Protein AF-0000000070611375 (afdb_homodimer)

Solvent-accessible surface area (backbone atoms only — not comparable to full-atom values): 11257 Å² total; per-residue (Å²): 129,74,52,58,77,72,33,70,66,48,46,47,47,31,49,48,31,40,51,34,40,74,72,59,52,72,56,80,72,26,43,38,48,33,38,46,49,53,64,77,74,51,59,75,30,59,85,71,34,51,91,77,48,53,73,48,66,44,57,61,67,39,59,92,43,34,58,36,30,33,40,33,44,32,87,88,29,55,49,73,47,26,68,79,38,45,64,82,25,32,30,33,35,31,26,34,83,66,10,44,26,30,32,44,36,34,100,128,75,52,58,77,72,33,69,66,48,47,47,49,32,50,47,31,42,51,36,39,75,71,59,52,71,60,83,71,28,42,39,48,35,38,44,48,52,64,75,74,50,59,75,30,60,86,71,35,50,90,79,47,54,74,48,68,44,56,59,66,39,59,93,43,33,57,36,30,32,40,33,43,31,86,89,31,55,49,72,47,28,69,79,38,45,66,83,25,32,32,34,34,32,26,33,83,66,10,42,26,30,32,44,35,34,100

Structure (mmCIF, N/CA/C/O backbone):
data_AF-0000000070611375-model_v1
#
loop_
_entity.id
_entity.type
_entity.pdbx_description
1 polymer 'Rhamnulose-1-phosphate aldolase'
#
loop_
_atom_site.group_PDB
_atom_site.id
_atom_site.type_symbol
_atom_site.label_atom_id
_atom_site.label_alt_id
_atom_site.label_comp_id
_atom_site.label_asym_id
_atom_site.label_entity_id
_atom_site.label_seq_id
_atom_site.pdbx_PDB_ins_code
_atom_site.Cartn_x
_atom_site.Cartn_y
_atom_site.Cartn_z
_atom_site.occupancy
_atom_site.B_iso_or_equiv
_atom_site.auth_seq_id
_atom_site.auth_comp_id
_atom_site.auth_asym_id
_atom_site.auth_atom_id
_atom_site.pdbx_PDB_model_num
ATOM 1 N N . MET A 1 1 ? -2.893 24.25 18.422 1 60.56 1 MET A N 1
ATOM 2 C CA . MET A 1 1 ? -2.557 24.047 17.016 1 60.56 1 MET A CA 1
ATOM 3 C C . MET A 1 1 ? -2.752 22.594 16.609 1 60.56 1 MET A C 1
ATOM 5 O O . MET A 1 1 ? -2.617 21.688 17.438 1 60.56 1 MET A O 1
ATOM 9 N N . GLN A 1 2 ? -3.537 22.25 15.578 1 84.62 2 GLN A N 1
ATOM 10 C CA . GLN A 1 2 ? -3.887 20.859 15.312 1 84.62 2 GLN A CA 1
ATOM 11 C C . GLN A 1 2 ? -2.65 20.047 14.945 1 84.62 2 GLN A C 1
ATOM 13 O O . GLN A 1 2 ? -1.721 20.562 14.32 1 84.62 2 GLN A O 1
ATOM 18 N N . ASN A 1 3 ? -2.5 19.031 15.688 1 95.81 3 ASN A N 1
ATOM 19 C CA . ASN A 1 3 ? -1.433 18.062 15.438 1 95.81 3 ASN A CA 1
ATOM 20 C C . ASN A 1 3 ? -1.877 16.969 14.469 1 95.81 3 ASN A C 1
ATOM 22 O O . ASN A 1 3 ? -2.963 16.406 14.625 1 95.81 3 ASN A O 1
ATOM 26 N N . ILE A 1 4 ? -1.087 16.797 13.5 1 97.69 4 ILE A N 1
ATOM 27 C CA . ILE A 1 4 ? -1.481 15.898 12.422 1 97.69 4 ILE A CA 1
ATOM 28 C C . ILE A 1 4 ? -1.776 14.508 12.977 1 97.69 4 ILE A C 1
ATOM 30 O O . ILE A 1 4 ? -2.574 13.758 12.406 1 97.69 4 ILE A O 1
ATOM 34 N N . THR A 1 5 ? -1.182 14.07 14.086 1 97.62 5 THR A N 1
ATOM 35 C CA . THR A 1 5 ? -1.375 12.734 14.633 1 97.62 5 THR A CA 1
ATOM 36 C C . THR A 1 5 ? -2.797 12.57 15.164 1 97.62 5 THR A C 1
ATOM 38 O O . THR A 1 5 ? -3.244 11.445 15.414 1 97.62 5 THR A O 1
ATOM 41 N N . THR A 1 6 ? -3.484 13.672 15.289 1 96.75 6 THR A N 1
ATOM 42 C CA . THR A 1 6 ? -4.863 13.594 15.758 1 96.75 6 THR A CA 1
ATOM 43 C C . THR A 1 6 ? -5.836 13.648 14.578 1 96.75 6 THR A C 1
ATOM 45 O O . THR A 1 6 ? -7.051 13.602 14.766 1 96.75 6 THR A O 1
ATOM 48 N N . SER A 1 7 ? -5.371 13.82 13.391 1 95.56 7 SER A N 1
ATOM 49 C CA . SER A 1 7 ? -6.223 13.875 12.211 1 95.56 7 SER A CA 1
ATOM 50 C C . SER A 1 7 ? -7 12.57 12.023 1 95.56 7 SER A C 1
ATOM 52 O O . SER A 1 7 ? -6.586 11.523 12.516 1 95.56 7 SER A O 1
ATOM 54 N N . TRP A 1 8 ? -8.086 12.664 11.258 1 93.88 8 TRP A N 1
ATOM 55 C CA . TRP A 1 8 ? -8.906 11.477 11.055 1 93.88 8 TRP A CA 1
ATOM 56 C C . TRP A 1 8 ? -8.148 10.414 10.273 1 93.88 8 TRP A C 1
ATOM 58 O O . TRP A 1 8 ? -8.328 9.211 10.5 1 93.88 8 TRP A O 1
ATOM 68 N N . PHE A 1 9 ? -7.355 10.844 9.383 1 94.44 9 PHE A N 1
ATOM 69 C CA . PHE A 1 9 ? -6.684 9.883 8.516 1 94.44 9 PHE A CA 1
ATOM 70 C C . PHE A 1 9 ? -5.531 9.203 9.25 1 94.44 9 PHE A C 1
ATOM 72 O O . PHE A 1 9 ? -5.242 8.031 9.008 1 94.44 9 PHE A O 1
ATOM 79 N N . VAL A 1 10 ? -4.805 9.859 10.141 1 96.19 10 VAL A N 1
ATOM 80 C CA . VAL A 1 10 ? -3.789 9.18 10.938 1 96.19 10 VAL A CA 1
ATOM 81 C C . VAL A 1 10 ? -4.457 8.211 11.906 1 96.19 10 VAL A C 1
ATOM 83 O O . VAL A 1 10 ? -4.035 7.055 12.031 1 96.19 10 VAL A O 1
ATOM 86 N N . GLN A 1 11 ? -5.496 8.656 12.5 1 95.12 11 GLN A N 1
ATOM 87 C CA . GLN A 1 11 ? -6.23 7.781 13.414 1 95.12 11 GLN A CA 1
ATOM 88 C C . GLN A 1 11 ? -6.836 6.598 12.672 1 95.12 11 GLN A C 1
ATOM 90 O O . GLN A 1 11 ? -6.871 5.48 13.195 1 95.12 11 GLN A O 1
ATOM 95 N N . GLY A 1 12 ? -7.309 6.844 11.484 1 92.69 12 GLY A N 1
ATOM 96 C CA . GLY A 1 12 ? -7.797 5.758 10.648 1 92.69 12 GLY A CA 1
ATOM 97 C C . GLY A 1 12 ? -6.727 4.734 10.312 1 92.69 12 GLY A C 1
ATOM 98 O O . GLY A 1 12 ? -6.977 3.529 10.367 1 92.69 12 GLY A O 1
ATOM 99 N N . MET A 1 13 ? -5.547 5.203 10.023 1 95.12 13 MET A N 1
ATOM 100 C CA . MET A 1 13 ? -4.426 4.312 9.734 1 95.12 13 MET A CA 1
ATOM 101 C C . MET A 1 13 ? -4.066 3.482 10.969 1 95.12 13 MET A C 1
ATOM 103 O O . MET A 1 13 ? -3.812 2.281 10.859 1 95.12 13 MET A O 1
ATOM 107 N N . ILE A 1 14 ? -4 4.117 12.07 1 94.88 14 ILE A N 1
ATOM 108 C CA . ILE A 1 14 ? -3.709 3.42 13.32 1 94.88 14 ILE A CA 1
ATOM 109 C C . ILE A 1 14 ? -4.723 2.301 13.531 1 94.88 14 ILE A C 1
ATOM 111 O O . ILE A 1 14 ? -4.348 1.158 13.805 1 94.88 14 ILE A O 1
ATOM 115 N N . LYS A 1 15 ? -5.93 2.641 13.383 1 93.06 15 LYS A N 1
ATOM 116 C CA . LYS A 1 15 ? -6.984 1.652 13.586 1 93.06 15 LYS A CA 1
ATOM 117 C C . LYS A 1 15 ? -6.859 0.5 12.594 1 93.06 15 LYS A C 1
ATOM 119 O O . LYS A 1 15 ? -6.91 -0.668 12.984 1 93.06 15 LYS A O 1
ATOM 124 N N . ALA A 1 16 ? -6.785 0.822 11.344 1 91.69 16 ALA A N 1
ATOM 125 C CA . ALA A 1 16 ? -6.738 -0.192 10.297 1 91.69 16 ALA A CA 1
ATOM 126 C C . ALA A 1 16 ? -5.551 -1.127 10.492 1 91.69 16 ALA A C 1
ATOM 128 O O . ALA A 1 16 ? -5.695 -2.35 10.414 1 91.69 16 ALA A O 1
ATOM 129 N N . THR A 1 17 ? -4.359 -0.563 10.734 1 93.12 17 THR A N 1
ATOM 130 C CA . THR A 1 17 ? -3.16 -1.378 10.898 1 93.12 17 THR A CA 1
ATOM 131 C C . THR A 1 17 ? -3.232 -2.193 12.18 1 93.12 17 THR A C 1
ATOM 133 O O . THR A 1 17 ? -2.791 -3.344 12.219 1 93.12 17 THR A O 1
ATOM 136 N N . SER A 1 18 ? -3.803 -1.624 13.211 1 92.94 18 SER A N 1
ATOM 137 C CA . SER A 1 18 ? -3.969 -2.355 14.469 1 92.94 18 SER A CA 1
ATOM 138 C C . SER A 1 18 ? -4.93 -3.529 14.297 1 92.94 18 SER A C 1
ATOM 140 O O . SER A 1 18 ? -4.652 -4.637 14.766 1 92.94 18 SER A O 1
ATOM 142 N N . ASP A 1 19 ? -5.992 -3.283 13.633 1 90.81 19 ASP A N 1
ATOM 143 C CA . ASP A 1 19 ? -6.957 -4.348 13.375 1 90.81 19 ASP A CA 1
ATOM 144 C C . ASP A 1 19 ? -6.328 -5.465 12.547 1 90.81 19 ASP A C 1
ATOM 146 O O . ASP A 1 19 ? -6.52 -6.645 12.844 1 90.81 19 ASP A O 1
ATOM 150 N N . ALA A 1 20 ? -5.629 -5.09 11.523 1 88.88 20 ALA A N 1
ATOM 151 C CA . ALA A 1 20 ? -4.969 -6.078 10.672 1 88.88 20 ALA A CA 1
ATOM 152 C C . ALA A 1 20 ? -4.008 -6.945 11.484 1 88.88 20 ALA A C 1
ATOM 154 O O . ALA A 1 20 ? -4.035 -8.172 11.383 1 88.88 20 ALA A O 1
ATOM 155 N N . TRP A 1 21 ? -3.24 -6.348 12.305 1 88.75 21 TRP A N 1
ATOM 156 C CA . TRP A 1 21 ? -2.246 -7.055 13.109 1 88.75 21 TRP A CA 1
ATOM 157 C C . TRP A 1 21 ? -2.918 -7.965 14.125 1 88.75 21 TRP A C 1
ATOM 159 O O . TRP A 1 21 ? -2.564 -9.141 14.242 1 88.75 21 TRP A O 1
ATOM 169 N N . LEU A 1 22 ? -3.922 -7.465 14.789 1 86.12 22 LEU A N 1
ATOM 170 C CA . LEU A 1 22 ? -4.602 -8.195 15.859 1 86.12 22 LEU A CA 1
ATOM 171 C C . LEU A 1 22 ? -5.379 -9.383 15.289 1 86.12 22 LEU A C 1
ATOM 173 O O . LEU A 1 22 ? -5.559 -10.391 15.969 1 86.12 22 LEU A O 1
ATOM 177 N N . LYS A 1 23 ? -5.719 -9.266 14.047 1 84.88 23 LYS A N 1
ATOM 178 C CA . LYS A 1 23 ? -6.492 -10.336 13.414 1 84.88 23 LYS A CA 1
ATOM 179 C C . LYS A 1 23 ? -5.578 -11.344 12.719 1 84.88 23 LYS A C 1
ATOM 181 O O . LYS A 1 23 ? -6.055 -12.25 12.031 1 84.88 23 LYS A O 1
ATOM 186 N N . GLY A 1 24 ? -4.312 -11.141 12.898 1 78.81 24 GLY A N 1
ATOM 187 C CA . GLY A 1 24 ? -3.375 -12.172 12.484 1 78.81 24 GLY A CA 1
ATOM 188 C C . GLY A 1 24 ? -2.76 -11.906 11.125 1 78.81 24 GLY A C 1
ATOM 189 O O . GLY A 1 24 ? -2.211 -12.812 10.492 1 78.81 24 GLY A O 1
ATOM 190 N N . TRP A 1 25 ? -3.162 -10.695 10.734 1 78.69 25 TRP A N 1
ATOM 191 C CA . TRP A 1 25 ? -2.445 -10.367 9.508 1 78.69 25 TRP A CA 1
ATOM 192 C C . TRP A 1 25 ? -0.938 -10.469 9.711 1 78.69 25 TRP A C 1
ATOM 194 O O . TRP A 1 25 ? -0.372 -9.789 10.57 1 78.69 25 TRP A O 1
ATOM 204 N N . ASP A 1 26 ? -0.435 -11.508 9.109 1 66.44 26 ASP A N 1
ATOM 205 C CA . ASP A 1 26 ? 0.998 -11.766 9.219 1 66.44 26 ASP A CA 1
ATOM 206 C C . ASP A 1 26 ? 1.772 -11.023 8.133 1 66.44 26 ASP A C 1
ATOM 208 O O . ASP A 1 26 ? 1.764 -11.422 6.969 1 66.44 26 ASP A O 1
ATOM 212 N N . GLU A 1 27 ? 2.219 -9.875 8.602 1 67.94 27 GLU A N 1
ATOM 213 C CA . GLU A 1 27 ? 3.109 -9.203 7.668 1 67.94 27 GLU A CA 1
ATOM 214 C C . GLU A 1 27 ? 4.516 -9.789 7.715 1 67.94 27 GLU A C 1
ATOM 216 O O . GLU A 1 27 ? 5.371 -9.312 8.461 1 67.94 27 GLU A O 1
ATOM 221 N N . ARG A 1 28 ? 4.641 -10.977 7.262 1 66.12 28 ARG A N 1
ATOM 222 C CA . ARG A 1 28 ? 5.922 -11.672 7.301 1 66.12 28 ARG A CA 1
ATOM 223 C C . ARG A 1 28 ? 7.074 -10.719 7.016 1 66.12 28 ARG A C 1
ATOM 225 O O . ARG A 1 28 ? 7.898 -10.453 7.895 1 66.12 28 ARG A O 1
ATOM 232 N N . ASN A 1 29 ? 7.156 -10.281 5.809 1 64.12 29 ASN A N 1
ATOM 233 C CA . ASN A 1 29 ? 8.32 -9.531 5.352 1 64.12 29 ASN A CA 1
ATOM 234 C C . ASN A 1 29 ? 7.988 -8.055 5.145 1 64.12 29 ASN A C 1
ATOM 236 O O . ASN A 1 29 ? 8.812 -7.297 4.621 1 64.12 29 ASN A O 1
ATOM 240 N N . GLY A 1 30 ? 6.859 -7.66 5.637 1 77.25 30 GLY A N 1
ATOM 241 C CA . GLY A 1 30 ? 6.523 -6.254 5.477 1 77.25 30 GLY A CA 1
ATOM 242 C C . GLY A 1 30 ? 5.254 -6.031 4.672 1 77.25 30 GLY A C 1
ATOM 243 O O . GLY A 1 30 ? 4.969 -6.781 3.734 1 77.25 30 GLY A O 1
ATOM 244 N N . GLY A 1 31 ? 4.371 -5.16 5.105 1 86.5 31 GLY A N 1
ATOM 245 C CA . GLY A 1 31 ? 3.162 -4.715 4.426 1 86.5 31 GLY A CA 1
ATOM 246 C C . GLY A 1 31 ? 3.035 -3.205 4.367 1 86.5 31 GLY A C 1
ATOM 247 O O . GLY A 1 31 ? 3.654 -2.492 5.16 1 86.5 31 GLY A O 1
ATOM 248 N N . ASN A 1 32 ? 2.436 -2.76 3.299 1 90.94 32 ASN A N 1
ATOM 249 C CA . ASN A 1 32 ? 2.17 -1.331 3.172 1 90.94 32 ASN A CA 1
ATOM 250 C C . ASN A 1 32 ? 0.678 -1.05 3.016 1 90.94 32 ASN A C 1
ATOM 252 O O . ASN A 1 32 ? -0.038 -1.816 2.369 1 90.94 32 ASN A O 1
ATOM 256 N N . LEU A 1 33 ? 0.199 -0.064 3.727 1 92.62 33 LEU A N 1
ATOM 257 C CA . LEU A 1 33 ? -1.153 0.466 3.588 1 92.62 33 LEU A CA 1
ATOM 258 C C . LEU A 1 33 ? -1.123 1.931 3.164 1 92.62 33 LEU A C 1
ATOM 260 O O . LEU A 1 33 ? -0.343 2.721 3.699 1 92.62 33 LEU A O 1
ATOM 264 N N . THR A 1 34 ? -1.882 2.23 2.105 1 93.62 34 THR A N 1
ATOM 265 C CA . THR A 1 34 ? -1.98 3.588 1.577 1 93.62 34 THR A CA 1
ATOM 266 C C . THR A 1 34 ? -3.438 4.039 1.518 1 93.62 34 THR A C 1
ATOM 268 O O . THR A 1 34 ? -4.32 3.258 1.157 1 93.62 34 THR A O 1
ATOM 271 N N . LEU A 1 35 ? -3.652 5.277 1.831 1 93.44 35 LEU A N 1
ATOM 272 C CA . LEU A 1 35 ? -4.965 5.91 1.737 1 93.44 35 LEU A CA 1
ATOM 273 C C . LEU A 1 35 ? -4.883 7.211 0.943 1 93.44 35 LEU A C 1
ATOM 275 O O . LEU A 1 35 ? -4.02 8.055 1.208 1 93.44 35 LEU A O 1
ATOM 279 N N . ARG A 1 36 ? -5.688 7.309 -0.065 1 93.19 36 ARG A N 1
ATOM 280 C CA . ARG A 1 36 ? -5.816 8.555 -0.805 1 93.19 36 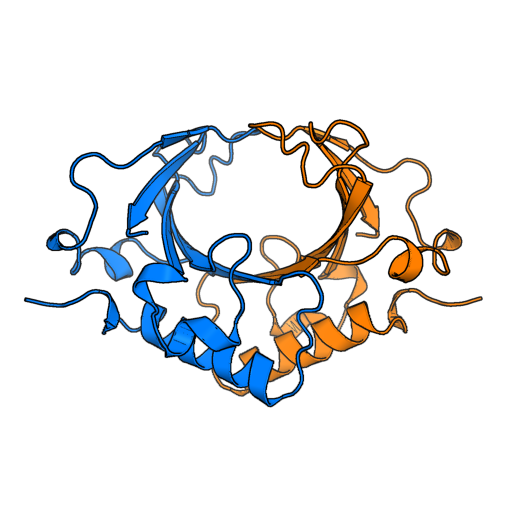ARG A CA 1
ATOM 281 C C . ARG A 1 36 ? -6.59 9.594 0 1 93.19 36 ARG A C 1
ATOM 283 O O . ARG A 1 36 ? -7.617 9.273 0.607 1 93.19 36 ARG A O 1
ATOM 290 N N . LEU A 1 37 ? -6.051 10.805 0.042 1 94.31 37 LEU A N 1
ATOM 291 C CA . LEU A 1 37 ? -6.66 11.898 0.794 1 94.31 37 LEU A CA 1
ATOM 292 C C . LEU A 1 37 ? -7.09 13.023 -0.138 1 94.31 37 LEU A C 1
ATOM 294 O O . LEU A 1 37 ? -6.781 13 -1.332 1 94.31 37 LEU A O 1
ATOM 298 N N . ASP A 1 38 ? -7.871 13.953 0.406 1 93.31 38 ASP A N 1
ATOM 299 C CA . ASP A 1 38 ? -8.18 15.219 -0.256 1 93.31 38 ASP A CA 1
ATOM 300 C C . ASP A 1 38 ? -7.316 16.344 0.292 1 93.31 38 ASP A C 1
ATOM 302 O O . ASP A 1 38 ? -6.844 16.281 1.429 1 93.31 38 ASP A O 1
ATOM 306 N N . GLU A 1 39 ? -7.184 17.344 -0.595 1 94.69 39 GLU A N 1
ATOM 307 C CA . GLU A 1 39 ? -6.422 18.516 -0.154 1 94.69 39 GLU A CA 1
ATOM 308 C C . GLU A 1 39 ? -7 19.094 1.131 1 94.69 39 GLU A C 1
ATOM 310 O O . GLU A 1 39 ? -6.258 19.578 1.994 1 94.69 39 GLU A O 1
ATOM 315 N N . VAL A 1 40 ? -8.266 19.062 1.266 1 95.12 40 VAL A N 1
ATOM 316 C CA . VAL A 1 40 ? -8.938 19.656 2.422 1 95.12 40 VAL A CA 1
ATOM 317 C C . VAL A 1 40 ? -8.602 18.844 3.676 1 95.12 40 VAL A C 1
ATOM 319 O O . VAL A 1 40 ? -8.602 19.391 4.785 1 95.12 40 VAL A O 1
ATOM 322 N N . ASP A 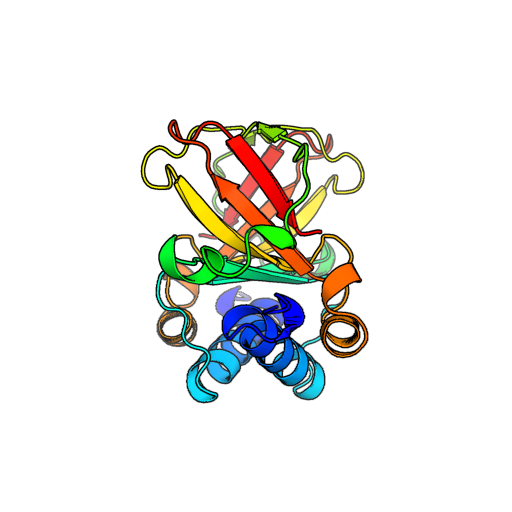1 41 ? -8.289 17.594 3.549 1 94.69 41 ASP A N 1
ATOM 323 C CA . ASP A 1 41 ? -7.945 16.75 4.688 1 94.69 41 ASP A CA 1
ATOM 324 C C . ASP A 1 41 ? -6.641 17.203 5.34 1 94.69 41 ASP A C 1
ATOM 326 O O . ASP A 1 41 ? -6.5 17.156 6.562 1 94.69 41 ASP A O 1
ATOM 330 N N . ILE A 1 42 ? -5.758 17.719 4.496 1 97.06 42 ILE A N 1
ATOM 331 C CA . ILE A 1 42 ? -4.43 17.953 5.059 1 97.06 42 ILE A CA 1
ATOM 332 C C . ILE A 1 42 ? -4.215 19.438 5.293 1 97.06 42 ILE A C 1
ATOM 334 O O . ILE A 1 42 ? -3.293 19.844 6.008 1 97.06 42 ILE A O 1
ATOM 338 N N . ALA A 1 43 ? -5.051 20.297 4.801 1 97.12 43 ALA A N 1
ATOM 339 C CA . ALA A 1 43 ? -4.914 21.75 4.848 1 97.12 43 ALA A CA 1
ATOM 340 C C . ALA A 1 43 ? -4.75 22.234 6.285 1 97.12 43 ALA A C 1
ATOM 342 O O . ALA A 1 43 ? -3.936 23.125 6.555 1 97.12 43 ALA A O 1
ATOM 343 N N . PRO A 1 44 ? -5.402 21.641 7.25 1 97.38 44 PRO A N 1
ATOM 344 C CA . PRO A 1 44 ? -5.289 22.156 8.617 1 97.38 44 PRO A CA 1
ATOM 345 C C . PRO A 1 44 ? -3.945 21.844 9.258 1 97.38 44 PRO A C 1
ATOM 347 O O . PRO A 1 44 ? -3.629 22.359 10.336 1 97.38 44 PRO A O 1
ATOM 350 N N . PHE A 1 45 ? -3.174 21.047 8.641 1 98.06 45 PHE A N 1
ATOM 351 C CA . PHE A 1 45 ? -2.002 20.516 9.328 1 98.06 45 PHE A CA 1
ATOM 352 C C . PHE A 1 45 ? -0.72 20.984 8.648 1 98.06 45 PHE A C 1
ATOM 354 O O . PHE A 1 45 ? 0.333 20.359 8.812 1 98.06 45 PHE A O 1
ATOM 361 N N . THR A 1 46 ? -0.766 22.047 7.875 1 96.75 46 THR A N 1
ATOM 362 C CA . THR A 1 46 ? 0.377 22.516 7.102 1 96.75 46 THR A CA 1
ATOM 363 C C . THR A 1 46 ? 1.547 22.859 8.016 1 96.75 46 THR A C 1
ATOM 365 O O . THR A 1 46 ? 2.709 22.75 7.621 1 96.75 46 THR A O 1
ATOM 368 N N . ALA A 1 47 ? 1.304 23.203 9.227 1 96.44 47 ALA A N 1
ATOM 369 C CA . ALA A 1 47 ? 2.352 23.562 10.18 1 96.44 47 ALA A CA 1
ATOM 370 C C . ALA A 1 47 ? 3.197 22.359 10.555 1 96.44 47 ALA A C 1
ATOM 372 O O . ALA A 1 47 ? 4.336 22.5 11.008 1 96.44 47 ALA A O 1
ATOM 373 N N . ASP A 1 48 ? 2.688 21.172 10.422 1 97.62 48 ASP A N 1
ATOM 374 C CA . ASP A 1 48 ? 3.389 19.953 10.773 1 97.62 48 ASP A CA 1
ATOM 375 C C . ASP A 1 48 ? 4.262 19.453 9.617 1 97.62 48 ASP A C 1
ATOM 377 O O . ASP A 1 48 ? 5.066 18.547 9.781 1 97.62 48 ASP A O 1
ATOM 381 N N . PHE A 1 49 ? 4.141 20.094 8.406 1 97.69 49 PHE A N 1
ATOM 382 C CA . PHE A 1 49 ? 4.84 19.594 7.223 1 97.69 49 PHE A CA 1
ATOM 383 C C . PHE A 1 49 ? 6.289 20.062 7.215 1 97.69 49 PHE A C 1
ATOM 385 O O . PHE A 1 49 ? 6.617 21.094 7.816 1 97.69 49 PHE A O 1
ATOM 392 N N . GLU A 1 50 ? 7.055 19.234 6.535 1 97.31 50 GLU A N 1
ATOM 393 C CA . GLU A 1 50 ? 8.453 19.609 6.34 1 97.31 50 GLU A CA 1
ATOM 394 C C . GLU A 1 50 ? 8.562 20.969 5.656 1 97.31 50 GLU A C 1
ATOM 396 O O . GLU A 1 50 ? 7.824 21.266 4.715 1 97.31 50 GLU A O 1
ATOM 401 N N . GLU A 1 51 ? 9.438 21.781 6.055 1 95.75 51 GLU A N 1
ATOM 402 C CA . GLU A 1 51 ? 9.672 23.078 5.445 1 95.75 51 GLU A CA 1
ATOM 403 C C . GLU A 1 51 ? 10.195 22.938 4.016 1 95.75 51 GLU A C 1
ATOM 405 O O . GLU A 1 51 ? 9.773 23.672 3.119 1 95.75 51 GLU A O 1
ATOM 410 N N . LYS A 1 52 ? 11.133 22.047 3.838 1 96.94 52 LYS A N 1
ATOM 411 C CA . LYS A 1 52 ? 11.688 21.688 2.533 1 96.94 52 LYS A CA 1
ATOM 412 C C . LYS A 1 52 ? 11.461 20.219 2.225 1 96.94 52 LYS A C 1
ATOM 414 O O . LYS A 1 52 ? 12.375 19.391 2.377 1 96.94 52 LYS A O 1
ATOM 419 N N . PRO A 1 53 ? 10.258 19.906 1.801 1 97.56 53 PRO A N 1
ATOM 420 C CA . PRO A 1 53 ? 9.938 18.5 1.559 1 97.56 53 PRO A CA 1
ATOM 421 C C . PRO A 1 53 ? 10.836 17.875 0.497 1 97.56 53 PRO A C 1
ATOM 423 O O . PRO A 1 53 ? 11.172 18.516 -0.501 1 97.56 53 PRO A O 1
ATOM 426 N N . ARG A 1 54 ? 11.258 16.672 0.765 1 96 54 ARG A N 1
ATOM 427 C CA . ARG A 1 54 ? 11.953 15.898 -0.255 1 96 54 ARG A CA 1
ATOM 428 C C . ARG A 1 54 ? 11.031 15.57 -1.422 1 96 54 ARG A C 1
ATOM 430 O O . ARG A 1 54 ? 9.836 15.352 -1.23 1 96 54 ARG A O 1
ATOM 437 N N . TYR A 1 55 ? 11.625 15.547 -2.613 1 96.38 55 TYR A N 1
ATOM 438 C CA . TYR A 1 55 ? 10.906 15.211 -3.84 1 96.38 55 TYR A CA 1
ATOM 439 C C . TYR A 1 55 ? 11.406 13.898 -4.426 1 96.38 55 TYR A C 1
ATOM 441 O O . TYR A 1 55 ? 12.617 13.664 -4.496 1 96.38 55 TYR A O 1
ATOM 449 N N . ILE A 1 56 ? 10.547 13.016 -4.777 1 92.88 56 ILE A N 1
ATOM 450 C CA . ILE A 1 56 ? 10.859 11.758 -5.449 1 92.88 56 ILE A CA 1
ATOM 451 C C . ILE A 1 56 ? 10.156 11.711 -6.801 1 92.88 56 ILE A C 1
ATOM 453 O O . ILE A 1 56 ? 8.93 11.82 -6.879 1 92.88 56 ILE A O 1
ATOM 457 N N . ALA A 1 57 ? 10.852 11.492 -7.891 1 92.56 57 ALA A N 1
ATOM 458 C CA . ALA A 1 57 ? 10.281 11.359 -9.227 1 92.56 57 ALA A CA 1
ATOM 459 C C . ALA A 1 57 ? 9.633 9.984 -9.414 1 92.56 57 ALA A C 1
ATOM 461 O O . ALA A 1 57 ? 10.148 8.977 -8.922 1 92.56 57 ALA A O 1
ATOM 462 N N . LEU A 1 58 ? 8.516 9.969 -10.133 1 89.19 58 LEU A N 1
ATOM 463 C CA . LEU A 1 58 ? 7.895 8.711 -10.531 1 89.19 58 LEU A CA 1
ATOM 464 C C . LEU A 1 58 ? 8.492 8.188 -11.836 1 89.19 58 LEU A C 1
ATOM 466 O O . LEU A 1 58 ? 8.922 8.977 -12.688 1 89.19 58 LEU A O 1
ATOM 470 N N . SER A 1 59 ? 8.43 6.898 -11.938 1 83.12 59 SER A N 1
ATOM 471 C CA . SER A 1 59 ? 8.938 6.293 -13.164 1 83.12 59 SER A CA 1
ATOM 472 C C . SER A 1 59 ? 8.047 6.645 -14.352 1 83.12 59 SER A C 1
ATOM 474 O O . SER A 1 59 ? 8.531 6.809 -15.477 1 83.12 59 SER A O 1
ATOM 476 N N . GLN A 1 60 ? 6.77 6.719 -14.109 1 84.56 60 GLN A N 1
ATOM 477 C CA . GLN A 1 60 ? 5.777 7.117 -15.094 1 84.56 60 GLN A CA 1
ATOM 478 C C . GLN A 1 60 ? 4.816 8.156 -14.523 1 84.56 60 GLN A C 1
ATOM 480 O O . GLN A 1 60 ? 4.262 7.965 -13.438 1 84.56 60 GLN A O 1
ATOM 485 N N . PRO A 1 61 ? 4.695 9.188 -15.352 1 88.88 61 PRO A N 1
ATOM 486 C CA . PRO A 1 61 ? 3.773 10.203 -14.844 1 88.88 61 PRO A CA 1
ATOM 487 C C . PRO A 1 61 ? 2.357 9.672 -14.633 1 88.88 61 PRO A C 1
ATOM 489 O O . PRO A 1 61 ? 1.907 8.797 -15.383 1 88.88 61 PRO A O 1
ATOM 492 N N . MET A 1 62 ? 1.768 10.242 -13.562 1 90.31 62 MET A N 1
ATOM 493 C CA . MET A 1 62 ? 0.371 9.938 -13.266 1 90.31 62 MET A CA 1
ATOM 494 C C . MET A 1 62 ? -0.458 11.219 -13.195 1 90.31 62 MET A C 1
ATOM 496 O O . MET A 1 62 ? -0.871 11.633 -12.109 1 90.31 62 MET A O 1
ATOM 500 N N . PRO A 1 63 ? -0.801 11.766 -14.336 1 93.56 63 PRO A N 1
ATOM 501 C CA . PRO A 1 63 ? -1.443 13.078 -14.359 1 93.56 63 PRO A CA 1
ATOM 502 C C . PRO A 1 63 ? -2.799 13.086 -13.648 1 93.56 63 PRO A C 1
ATOM 504 O O . PRO A 1 63 ? -3.199 14.102 -13.086 1 93.56 63 PRO A O 1
ATOM 507 N N . LEU A 1 64 ? -3.51 11.984 -13.625 1 90.69 64 LEU A N 1
ATOM 508 C CA . LEU A 1 64 ? -4.828 11.906 -13.008 1 90.69 64 LEU A CA 1
ATOM 509 C C . LEU A 1 64 ? -4.723 12.047 -11.492 1 90.69 64 LEU A C 1
ATOM 511 O O . LEU A 1 64 ? -5.723 12.32 -10.82 1 90.69 64 LEU A O 1
ATOM 515 N N . LEU A 1 65 ? -3.52 11.945 -10.984 1 92.94 65 LEU A N 1
ATOM 516 C CA . LEU A 1 65 ? -3.316 12.039 -9.539 1 92.94 65 LEU A CA 1
ATOM 517 C C . LEU A 1 65 ? -2.654 13.367 -9.172 1 92.94 65 LEU A C 1
ATOM 519 O O . LEU A 1 65 ? -2.285 13.578 -8.016 1 92.94 65 LEU A O 1
ATOM 523 N N . ALA A 1 66 ? -2.582 14.227 -10.18 1 96.44 66 ALA A N 1
ATOM 524 C CA . ALA A 1 66 ? -1.941 15.508 -9.914 1 96.44 66 ALA A CA 1
ATOM 525 C C . ALA A 1 66 ? -2.557 16.188 -8.688 1 96.44 66 ALA A C 1
ATOM 527 O O . ALA A 1 66 ? -3.779 16.203 -8.531 1 96.44 66 ALA A O 1
ATOM 528 N N . ASN A 1 67 ? -1.716 16.656 -7.773 1 97.44 67 ASN A N 1
ATOM 529 C CA . ASN A 1 67 ? -2.055 17.438 -6.582 1 97.44 67 ASN A CA 1
ATOM 530 C C . ASN A 1 67 ? -2.775 16.578 -5.547 1 97.44 67 ASN A C 1
ATOM 532 O O . ASN A 1 67 ? -3.377 17.109 -4.609 1 97.44 67 ASN A O 1
ATOM 536 N N . THR A 1 68 ? -2.715 15.266 -5.668 1 95.5 68 THR A N 1
ATOM 537 C CA . THR A 1 68 ? -3.406 14.359 -4.754 1 95.5 68 THR A CA 1
ATOM 538 C C . THR A 1 68 ? -2.5 13.977 -3.588 1 95.5 68 THR A C 1
ATOM 540 O O . THR A 1 68 ? -1.375 13.516 -3.797 1 95.5 68 THR A O 1
ATOM 543 N N . PRO A 1 69 ? -2.939 14.102 -2.346 1 96.75 69 PRO A N 1
ATOM 544 C CA . PRO A 1 69 ? -2.188 13.609 -1.189 1 96.75 69 PRO A CA 1
ATOM 545 C C . PRO A 1 69 ? -2.525 12.164 -0.84 1 96.75 69 PRO A C 1
ATOM 547 O O . PRO A 1 69 ? -3.637 11.703 -1.108 1 96.75 69 PRO A O 1
ATOM 550 N N . PHE A 1 70 ? -1.574 11.508 -0.274 1 95.75 70 PHE A N 1
ATOM 551 C CA . PHE A 1 70 ? -1.726 10.164 0.265 1 95.75 70 PHE A CA 1
ATOM 552 C C . PHE A 1 70 ? -1.083 10.055 1.643 1 95.75 70 PHE A C 1
ATOM 554 O O . PHE A 1 70 ? -0.108 10.75 1.935 1 95.75 70 PHE A O 1
ATOM 561 N N . ILE A 1 71 ? -1.611 9.195 2.451 1 96.19 71 ILE A N 1
ATOM 562 C CA . ILE A 1 71 ? -0.898 8.727 3.633 1 96.19 71 ILE A CA 1
ATOM 563 C C . ILE A 1 71 ? -0.504 7.262 3.449 1 96.19 71 ILE A C 1
ATOM 565 O O . ILE A 1 71 ? -1.284 6.465 2.926 1 96.19 71 ILE A O 1
ATOM 569 N N . VAL A 1 72 ? 0.718 6.957 3.863 1 95.94 72 VAL A N 1
ATOM 570 C CA . VAL A 1 72 ? 1.289 5.641 3.6 1 95.94 72 VAL A CA 1
ATOM 571 C C . VAL A 1 72 ? 2.041 5.145 4.832 1 95.94 72 VAL A C 1
ATOM 573 O O . VAL A 1 72 ? 2.584 5.945 5.598 1 95.94 72 VAL A O 1
ATOM 576 N N . THR A 1 73 ? 1.991 3.826 5.066 1 95.44 73 THR A N 1
ATOM 577 C CA . THR A 1 73 ? 2.934 3.24 6.012 1 95.44 73 THR A CA 1
ATOM 578 C C . THR A 1 73 ? 4.352 3.268 5.453 1 95.44 73 THR A C 1
ATOM 580 O O . THR A 1 73 ? 4.555 3.09 4.25 1 95.44 73 THR A O 1
ATOM 583 N N . GLY A 1 74 ? 5.289 3.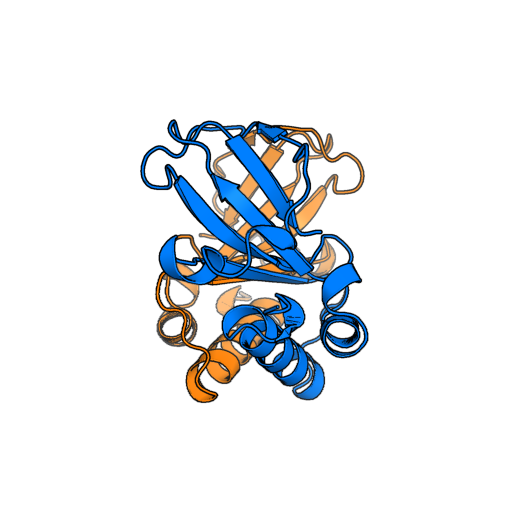498 6.312 1 90 74 GLY A N 1
ATOM 584 C CA . GLY A 1 74 ? 6.676 3.539 5.879 1 90 74 GLY A CA 1
ATOM 585 C C . GLY A 1 74 ? 7.195 2.195 5.406 1 90 74 GLY A C 1
ATOM 586 O O . GLY A 1 74 ? 6.773 1.15 5.906 1 90 74 GLY A O 1
ATOM 587 N N . SER A 1 75 ? 8.102 2.279 4.422 1 81.56 75 SER A N 1
ATOM 588 C CA . SER A 1 75 ? 8.758 1.054 3.969 1 81.56 75 SER A CA 1
ATOM 589 C C . SER A 1 75 ? 9.5 0.371 5.109 1 81.56 75 SER A C 1
ATOM 591 O O . SER A 1 75 ? 10.219 1.026 5.871 1 81.56 75 SER A O 1
ATOM 593 N N . GLY A 1 76 ? 9.344 -0.904 5.234 1 79.62 76 GLY A N 1
ATOM 594 C CA . GLY A 1 76 ? 10.047 -1.667 6.25 1 79.62 76 GLY A CA 1
ATOM 595 C C . GLY A 1 76 ? 9.469 -1.482 7.641 1 79.62 76 GLY A C 1
ATOM 596 O O . GLY A 1 76 ? 10.062 -1.935 8.625 1 79.62 76 GLY A O 1
ATOM 597 N N . LYS A 1 77 ? 8.367 -0.774 7.703 1 88.5 77 LYS A N 1
ATOM 598 C CA . LYS A 1 77 ? 7.719 -0.582 8.992 1 88.5 77 LYS A CA 1
ATOM 599 C C . LYS A 1 77 ? 6.598 -1.598 9.203 1 88.5 77 LYS A C 1
ATOM 601 O O . LYS A 1 77 ? 5.871 -1.929 8.266 1 88.5 77 LYS A O 1
ATOM 606 N N . PHE A 1 78 ? 6.449 -2.008 10.453 1 89.75 78 PHE A N 1
ATOM 607 C CA . PHE A 1 78 ? 5.465 -3.035 10.766 1 89.75 78 PHE A CA 1
ATOM 608 C C . PHE A 1 78 ? 4.172 -2.41 11.273 1 89.75 78 PHE A C 1
ATOM 610 O O . PHE A 1 78 ? 4.203 -1.444 12.047 1 89.75 78 PHE A O 1
ATOM 617 N N . PHE A 1 79 ? 3.049 -3.029 10.914 1 93.56 79 PHE A N 1
ATOM 618 C CA . PHE A 1 79 ? 1.733 -2.521 11.281 1 93.56 79 PHE A CA 1
ATOM 619 C C . PHE A 1 79 ? 1.608 -2.379 12.789 1 93.56 79 PHE A C 1
ATOM 621 O O . PHE A 1 79 ? 1.039 -1.403 13.281 1 93.56 79 PHE A O 1
ATOM 628 N N . ARG A 1 80 ? 2.193 -3.246 13.508 1 91.12 80 ARG A N 1
ATOM 629 C CA . ARG A 1 80 ? 2.059 -3.26 14.961 1 91.12 80 ARG A CA 1
ATOM 630 C C . ARG A 1 80 ? 2.686 -2.014 15.578 1 91.12 80 ARG A C 1
ATOM 632 O O . ARG A 1 80 ? 2.316 -1.609 16.688 1 91.12 80 ARG A O 1
ATOM 639 N N . ASN A 1 81 ? 3.594 -1.438 14.914 1 94.38 81 ASN A N 1
ATOM 640 C CA . ASN A 1 81 ? 4.332 -0.306 15.469 1 94.38 81 ASN A CA 1
ATOM 641 C C . ASN A 1 81 ? 3.637 1.019 15.156 1 94.38 81 ASN A C 1
ATOM 643 O O . ASN A 1 81 ? 3.979 2.051 15.734 1 94.38 81 ASN A O 1
ATOM 647 N N . VAL A 1 82 ? 2.641 1.066 14.242 1 95.62 82 VAL A N 1
ATOM 648 C CA . VAL A 1 82 ? 2.002 2.305 13.805 1 95.62 82 VAL A CA 1
ATOM 649 C C . VAL A 1 82 ? 1.294 2.961 14.992 1 95.62 82 VAL A C 1
ATOM 651 O O . VAL A 1 82 ? 1.401 4.176 15.188 1 95.62 82 VAL A O 1
ATOM 654 N N . GLN A 1 83 ? 0.645 2.162 15.805 1 95.56 83 GLN A N 1
ATOM 655 C CA . GLN A 1 83 ? -0.073 2.729 16.938 1 95.56 83 GLN A CA 1
ATOM 656 C C . GLN A 1 83 ? 0.896 3.252 18 1 95.56 83 GLN A C 1
ATOM 658 O O . GLN A 1 83 ? 0.6 4.23 18.688 1 95.56 83 GLN A O 1
ATOM 663 N N . LEU A 1 84 ? 2.064 2.637 18.141 1 96.44 84 LEU A N 1
ATOM 664 C CA . LEU A 1 84 ? 3.053 3.023 19.141 1 96.44 84 LEU A CA 1
ATOM 665 C C . LEU A 1 84 ? 3.717 4.344 18.766 1 96.44 84 LEU A C 1
ATOM 667 O O . LEU A 1 84 ? 4 5.168 19.641 1 96.44 84 LEU A O 1
ATOM 671 N N . ASP A 1 85 ? 3.982 4.559 17.516 1 97.75 85 ASP A N 1
ATOM 672 C CA . ASP A 1 85 ? 4.648 5.758 17.016 1 97.75 85 ASP A CA 1
ATOM 673 C C . ASP A 1 85 ? 4.223 6.07 15.578 1 97.75 85 ASP A C 1
ATOM 675 O O . ASP A 1 85 ? 4.973 5.816 14.633 1 97.75 85 ASP A O 1
ATOM 679 N N . PRO A 1 86 ? 3.072 6.734 15.406 1 97.38 86 PRO A N 1
ATOM 680 C CA . PRO A 1 86 ? 2.576 7.023 14.062 1 97.38 86 PRO A CA 1
ATOM 681 C C . PRO A 1 86 ? 3.535 7.895 13.25 1 97.38 86 PRO A C 1
ATOM 683 O O . PRO A 1 86 ? 3.713 7.676 12.055 1 97.38 86 PRO A O 1
ATOM 686 N N . SER A 1 87 ? 4.234 8.797 13.875 1 96.56 87 SER A N 1
ATOM 687 C CA . SER A 1 87 ? 5.113 9.727 13.172 1 96.56 87 SER A CA 1
ATOM 688 C C . SER A 1 87 ? 6.332 9.008 12.602 1 96.56 87 SER A C 1
ATOM 690 O O . SER A 1 87 ? 6.859 9.398 11.555 1 96.56 87 SER A O 1
ATOM 692 N N . ALA A 1 88 ? 6.746 7.906 13.211 1 96.25 88 ALA A N 1
ATOM 693 C CA . ALA A 1 88 ? 7.906 7.148 12.758 1 96.25 88 ALA A CA 1
ATOM 694 C C . ALA A 1 88 ? 7.504 6.082 11.75 1 96.25 88 ALA A C 1
ATOM 696 O O . ALA A 1 88 ? 8.359 5.508 11.07 1 96.25 88 ALA A O 1
ATOM 697 N N . ASN A 1 89 ? 6.188 5.84 11.656 1 96.38 89 ASN A N 1
ATOM 698 C CA . ASN A 1 89 ? 5.789 4.656 10.898 1 96.38 89 ASN A CA 1
ATOM 699 C C . ASN A 1 89 ? 4.871 5.02 9.734 1 96.38 89 ASN A C 1
ATOM 701 O O . ASN A 1 89 ? 4.609 4.188 8.867 1 96.38 89 ASN A O 1
ATOM 705 N N . LEU A 1 90 ? 4.391 6.312 9.727 1 97.62 90 LEU A N 1
ATOM 706 C CA . LEU A 1 90 ? 3.533 6.797 8.648 1 97.62 90 LEU A CA 1
ATOM 707 C C . LEU A 1 90 ? 4.18 7.98 7.934 1 97.62 90 LEU A C 1
ATOM 709 O O . LEU A 1 90 ? 5.133 8.578 8.445 1 97.62 90 LEU A O 1
ATOM 713 N N . GLY A 1 91 ? 3.695 8.297 6.754 1 97.56 91 GLY A N 1
ATOM 714 C CA . GLY A 1 91 ? 4.055 9.5 6.02 1 97.56 91 GLY A CA 1
ATOM 715 C C . GLY A 1 91 ? 2.922 10.039 5.168 1 97.56 91 GLY A C 1
ATOM 716 O O . GLY A 1 91 ? 2.043 9.289 4.746 1 97.56 91 GLY A O 1
ATOM 717 N N . VAL A 1 92 ? 2.943 11.312 4.945 1 97.94 92 VAL A N 1
ATOM 718 C CA . VAL A 1 92 ? 2.051 11.961 3.994 1 97.94 92 VAL A CA 1
ATOM 719 C C . VAL A 1 92 ? 2.85 12.469 2.795 1 97.94 92 VAL A C 1
ATOM 721 O O . VAL A 1 92 ? 3.857 13.156 2.959 1 97.94 92 VAL A O 1
ATOM 724 N N . VAL A 1 93 ? 2.443 12.07 1.631 1 97.5 93 VAL A N 1
ATOM 725 C CA . VAL A 1 93 ? 3.055 12.539 0.391 1 97.5 93 VAL A CA 1
ATOM 726 C C . VAL A 1 93 ? 2.004 13.219 -0.479 1 97.5 93 VAL A C 1
ATOM 728 O O . VAL A 1 93 ? 0.804 13 -0.306 1 97.5 93 VAL A O 1
ATOM 731 N N . LYS A 1 94 ? 2.443 14.078 -1.361 1 98.19 94 LYS A N 1
ATOM 732 C CA . LYS A 1 94 ? 1.548 14.727 -2.314 1 98.19 94 LYS A CA 1
ATOM 733 C C . LYS A 1 94 ? 2.135 14.703 -3.723 1 98.19 94 LYS A C 1
ATOM 735 O O . LYS A 1 94 ? 3.264 15.148 -3.938 1 98.19 94 LYS A O 1
ATOM 740 N N . ILE A 1 95 ? 1.316 14.18 -4.641 1 97 95 ILE A N 1
ATOM 741 C CA . ILE A 1 95 ? 1.714 14.164 -6.043 1 97 95 ILE A CA 1
ATOM 742 C C . ILE A 1 95 ? 1.81 15.594 -6.57 1 97 95 ILE A C 1
ATOM 744 O O . ILE A 1 95 ? 0.968 16.438 -6.25 1 97 95 ILE A O 1
ATOM 748 N N . ASP A 1 96 ? 2.828 15.836 -7.277 1 97.75 96 ASP A N 1
ATOM 749 C CA . ASP A 1 96 ? 3.01 17.203 -7.766 1 97.75 96 ASP A CA 1
ATOM 750 C C . ASP A 1 96 ? 1.961 17.547 -8.82 1 97.75 96 ASP A C 1
ATOM 752 O O . ASP A 1 96 ? 1.112 16.719 -9.156 1 97.75 96 ASP A O 1
ATOM 756 N N . SER A 1 97 ? 1.943 18.781 -9.312 1 97.25 97 SER A N 1
ATOM 757 C CA . SER A 1 97 ? 0.878 19.328 -10.148 1 97.25 97 SER A CA 1
ATOM 758 C C . SER A 1 97 ? 0.894 18.688 -11.539 1 97.25 97 SER A C 1
ATOM 760 O O . SER A 1 97 ? -0.082 18.797 -12.281 1 97.25 97 SER A O 1
ATOM 762 N N . GLU A 1 98 ? 1.975 17.969 -11.945 1 96.25 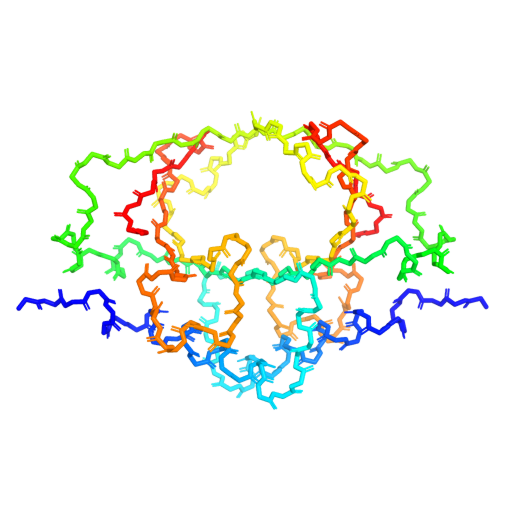98 GLU A N 1
ATOM 763 C CA . GLU A 1 98 ? 2.086 17.344 -13.258 1 96.25 98 GLU A CA 1
ATOM 764 C C . GLU A 1 98 ? 1.963 15.82 -13.148 1 96.25 98 GLU A C 1
ATOM 766 O O . GLU A 1 98 ? 2.049 15.117 -14.156 1 96.25 98 GLU A O 1
ATOM 771 N N . GLY A 1 99 ? 1.903 15.352 -11.969 1 95.94 99 GLY A N 1
ATOM 772 C CA . GLY A 1 99 ? 1.861 13.906 -11.766 1 95.94 99 GLY A CA 1
ATOM 773 C C . GLY A 1 99 ? 3.191 13.234 -12.031 1 95.94 99 GLY A C 1
ATOM 774 O O . GLY A 1 99 ? 3.238 12.031 -12.312 1 95.94 99 GLY A O 1
ATOM 775 N N . ALA A 1 100 ? 4.246 13.93 -12.016 1 95 100 ALA A N 1
ATOM 776 C CA . ALA A 1 100 ? 5.543 13.406 -12.422 1 95 100 ALA A CA 1
ATOM 777 C C . ALA A 1 100 ? 6.332 12.891 -11.227 1 95 100 ALA A C 1
ATOM 779 O O . ALA A 1 100 ? 7.32 12.172 -11.383 1 95 100 ALA A O 1
ATOM 780 N N . GLY A 1 101 ? 5.91 13.234 -10.031 1 95.5 101 GLY A N 1
ATOM 781 C CA . GLY A 1 101 ? 6.555 12.891 -8.773 1 95.5 101 GLY A CA 1
ATOM 782 C C . GLY A 1 101 ? 5.773 13.352 -7.559 1 95.5 101 GLY A C 1
ATOM 783 O O . GLY A 1 101 ? 4.617 13.758 -7.676 1 95.5 101 GLY A O 1
ATOM 784 N N . TYR A 1 102 ? 6.344 13.141 -6.418 1 96.75 102 TYR A N 1
ATOM 785 C CA . TYR A 1 102 ? 5.637 13.547 -5.211 1 96.75 102 TYR A CA 1
ATOM 786 C C . TYR A 1 102 ? 6.594 14.164 -4.195 1 96.75 102 TYR A C 1
ATOM 788 O O . TYR A 1 102 ? 7.801 13.891 -4.23 1 96.75 102 TYR A O 1
ATOM 796 N N . HIS A 1 103 ? 6.043 14.961 -3.359 1 98 103 HIS A N 1
ATOM 797 C CA . HIS A 1 103 ? 6.727 15.531 -2.205 1 98 103 HIS A CA 1
ATOM 798 C C . HIS A 1 103 ? 6.379 14.773 -0.928 1 98 103 HIS A C 1
ATOM 800 O O . HIS A 1 103 ? 5.223 14.406 -0.717 1 98 103 HIS A O 1
ATOM 806 N N . ILE A 1 104 ? 7.441 14.531 -0.119 1 97.62 104 ILE A N 1
ATOM 807 C CA . ILE A 1 104 ? 7.203 13.984 1.21 1 97.62 104 ILE A CA 1
ATOM 808 C C . ILE A 1 104 ? 6.91 15.117 2.191 1 97.62 104 ILE A C 1
ATOM 810 O O . ILE A 1 104 ? 7.828 15.797 2.662 1 97.62 104 ILE A O 1
ATOM 814 N N . LEU A 1 105 ? 5.652 15.273 2.566 1 98.25 105 LEU A N 1
ATOM 815 C CA . LEU A 1 105 ? 5.219 16.422 3.365 1 98.25 105 LEU A CA 1
ATOM 816 C C . LEU A 1 105 ? 5.457 16.156 4.852 1 98.25 105 LEU A C 1
ATOM 818 O O . LEU A 1 105 ? 5.824 17.078 5.59 1 98.25 105 LEU A O 1
ATOM 822 N N . TRP A 1 106 ? 5.227 14.953 5.301 1 98 106 TRP A N 1
ATOM 823 C CA . TRP A 1 106 ? 5.316 14.547 6.699 1 98 106 TRP A CA 1
ATOM 824 C C . TRP A 1 106 ? 5.828 13.117 6.824 1 98 106 TRP A C 1
ATOM 826 O O . TRP A 1 106 ? 5.305 12.211 6.18 1 98 106 TRP A O 1
ATOM 836 N N . ALA A 1 107 ? 6.922 12.828 7.449 1 91.62 107 ALA A N 1
ATOM 837 C CA . ALA A 1 107 ? 7.492 11.5 7.656 1 91.62 107 ALA A CA 1
ATOM 838 C C . ALA A 1 107 ? 8.547 11.516 8.758 1 91.62 107 ALA A C 1
ATOM 840 O O . ALA A 1 107 ? 9.156 12.555 9.031 1 91.62 107 ALA A O 1
ATOM 841 N N . MET B 1 1 ? -4.613 -28.844 -9.836 1 60.44 1 MET B N 1
ATOM 842 C CA . MET B 1 1 ? -3.561 -27.844 -10.008 1 60.44 1 MET B CA 1
ATOM 843 C C . MET B 1 1 ? -3.801 -26.641 -9.109 1 60.44 1 MET B C 1
ATOM 845 O O . MET B 1 1 ? -4.945 -26.312 -8.789 1 60.44 1 MET B O 1
ATOM 849 N N . GLN B 1 2 ? -2.865 -26.203 -8.258 1 84.56 2 GLN B N 1
ATOM 850 C CA . GLN B 1 2 ? -3.154 -25.172 -7.262 1 84.56 2 GLN B CA 1
ATOM 851 C C . GLN B 1 2 ? -3.48 -23.844 -7.93 1 84.56 2 GLN B C 1
ATOM 853 O O . GLN B 1 2 ? -2.924 -23.516 -8.984 1 84.56 2 GLN B O 1
ATOM 858 N N . ASN B 1 3 ? -4.621 -23.391 -7.578 1 95.81 3 ASN B N 1
ATOM 859 C CA . ASN B 1 3 ? -5.074 -22.094 -8.031 1 95.81 3 ASN B CA 1
ATOM 860 C C . ASN B 1 3 ? -4.613 -20.969 -7.09 1 95.81 3 ASN B C 1
ATOM 862 O O . ASN B 1 3 ? -4.738 -21.094 -5.871 1 95.81 3 ASN B O 1
ATOM 866 N N . ILE B 1 4 ? -4.043 -20.031 -7.676 1 97.62 4 ILE B N 1
ATOM 867 C CA . ILE B 1 4 ? -3.402 -18.984 -6.875 1 97.62 4 ILE B CA 1
ATOM 868 C C . ILE B 1 4 ? -4.426 -18.359 -5.941 1 97.62 4 ILE B C 1
ATOM 870 O O . ILE B 1 4 ? -4.074 -17.844 -4.871 1 97.62 4 ILE B O 1
ATOM 874 N N . THR B 1 5 ? -5.723 -18.328 -6.258 1 97.62 5 THR B N 1
ATOM 875 C CA . THR B 1 5 ? -6.742 -17.688 -5.438 1 97.62 5 THR B CA 1
ATOM 876 C C . THR B 1 5 ? -6.941 -18.438 -4.125 1 97.62 5 THR B C 1
ATOM 878 O O . THR B 1 5 ? -7.543 -17.922 -3.188 1 97.62 5 THR B O 1
ATOM 881 N N . THR B 1 6 ? -6.41 -19.625 -4.074 1 96.75 6 THR B N 1
ATOM 882 C CA . THR B 1 6 ? -6.52 -20.406 -2.84 1 96.75 6 THR B CA 1
ATOM 883 C C . THR B 1 6 ? -5.246 -20.266 -2.006 1 96.75 6 THR B C 1
ATOM 885 O O . THR B 1 6 ? -5.145 -20.859 -0.924 1 96.75 6 THR B O 1
ATOM 888 N N . SER B 1 7 ? -4.266 -19.609 -2.484 1 95.56 7 SER B N 1
ATOM 889 C CA . SER B 1 7 ? -3.012 -19.422 -1.758 1 95.56 7 SER B CA 1
ATOM 890 C C . SER B 1 7 ? -3.242 -18.703 -0.437 1 95.56 7 SER B C 1
ATOM 892 O O . SER B 1 7 ? -4.227 -17.969 -0.284 1 95.56 7 SER B O 1
ATOM 894 N N . TRP B 1 8 ? -2.279 -18.844 0.478 1 94.06 8 TRP B N 1
ATOM 895 C CA . TRP B 1 8 ? -2.426 -18.219 1.784 1 94.06 8 TRP B CA 1
ATOM 896 C C . TRP B 1 8 ? -2.398 -16.688 1.659 1 94.06 8 TRP B C 1
ATOM 898 O O . TRP B 1 8 ? -3.082 -15.992 2.406 1 94.06 8 TRP B O 1
ATOM 908 N N . PHE B 1 9 ? -1.624 -16.234 0.771 1 94.62 9 PHE B N 1
ATOM 909 C CA . PHE B 1 9 ? -1.456 -14.789 0.676 1 94.62 9 PHE B CA 1
ATOM 910 C C . PHE B 1 9 ? -2.66 -14.148 -0.001 1 94.62 9 PHE B C 1
ATOM 912 O O . PHE B 1 9 ? -3.039 -13.023 0.33 1 94.62 9 PHE B O 1
ATOM 919 N N . VAL B 1 10 ? -3.316 -14.766 -0.964 1 96.31 10 VAL B N 1
ATOM 920 C CA . VAL B 1 10 ? -4.543 -14.211 -1.527 1 96.31 10 VAL B CA 1
ATOM 921 C C . VAL B 1 10 ? -5.656 -14.266 -0.483 1 96.31 10 VAL B C 1
ATOM 923 O O . VAL B 1 10 ? -6.371 -13.273 -0.282 1 96.31 10 VAL B O 1
ATOM 926 N N . GLN B 1 11 ? -5.727 -15.344 0.186 1 95.19 11 GLN B N 1
ATOM 927 C CA . GLN B 1 11 ? -6.727 -15.461 1.239 1 95.19 11 GLN B CA 1
ATOM 928 C C . GLN B 1 11 ? -6.465 -14.469 2.365 1 95.19 11 GLN B C 1
ATOM 930 O O . GLN B 1 11 ? -7.402 -13.914 2.939 1 95.19 11 GLN B O 1
ATOM 935 N N . GLY B 1 12 ? -5.219 -14.266 2.668 1 92.88 12 GLY B N 1
ATOM 936 C CA . GLY B 1 12 ? -4.859 -13.25 3.643 1 92.88 12 GLY B CA 1
ATOM 937 C C . GLY B 1 12 ? -5.27 -11.852 3.225 1 92.88 12 GLY B C 1
ATOM 938 O O . GLY B 1 12 ? -5.797 -11.078 4.031 1 92.88 12 GLY B O 1
ATOM 939 N N . MET B 1 13 ? -5.09 -11.539 1.976 1 95.19 13 MET B N 1
ATOM 940 C CA . MET B 1 13 ? -5.5 -10.242 1.446 1 95.19 13 MET B CA 1
ATOM 941 C C . MET B 1 13 ? -7.016 -10.078 1.523 1 95.19 13 MET B C 1
ATOM 943 O O . MET B 1 13 ? -7.508 -9.008 1.896 1 95.19 13 MET B O 1
ATOM 947 N N . ILE B 1 14 ? -7.707 -11.078 1.145 1 94.94 14 ILE B N 1
ATOM 948 C CA . ILE B 1 14 ? -9.164 -11.047 1.213 1 94.94 14 ILE B CA 1
ATOM 949 C C . ILE B 1 14 ? -9.609 -10.758 2.645 1 94.94 14 ILE B C 1
ATOM 951 O O . ILE B 1 14 ? -10.43 -9.875 2.879 1 94.94 14 ILE B O 1
ATOM 955 N N . LYS B 1 15 ? -9.055 -11.453 3.525 1 93.19 15 LYS B N 1
ATOM 956 C CA . LYS B 1 15 ? -9.422 -11.281 4.926 1 93.19 15 LYS B CA 1
ATOM 957 C C . LYS B 1 15 ? -9.094 -9.867 5.41 1 93.19 15 LYS B C 1
ATOM 959 O O . LYS B 1 15 ? -9.938 -9.211 6.023 1 93.19 15 LYS B O 1
ATOM 964 N N . ALA B 1 16 ? -7.879 -9.453 5.191 1 91.75 16 ALA B N 1
ATOM 965 C CA . ALA B 1 16 ? -7.426 -8.148 5.672 1 91.75 16 ALA B CA 1
ATOM 966 C C . ALA B 1 16 ? -8.281 -7.023 5.094 1 91.75 16 ALA B C 1
ATOM 968 O O . ALA B 1 16 ? -8.719 -6.129 5.824 1 91.75 16 ALA B O 1
ATOM 969 N N . THR B 1 17 ? -8.531 -7.051 3.785 1 93 17 THR B N 1
ATOM 970 C CA . THR B 1 17 ? -9.312 -6 3.143 1 93 17 THR B CA 1
ATOM 971 C C . THR B 1 17 ? -10.766 -6.059 3.588 1 93 17 THR B C 1
ATOM 973 O O . THR B 1 17 ? -11.414 -5.023 3.77 1 93 17 THR B O 1
ATOM 976 N N . SER B 1 18 ? -11.281 -7.242 3.785 1 92.81 18 SER B N 1
ATOM 977 C CA . SER B 1 18 ? -12.648 -7.391 4.27 1 92.81 18 SER B CA 1
ATOM 978 C C . SER B 1 18 ? -12.789 -6.848 5.688 1 92.81 18 SER B C 1
ATOM 980 O O . SER B 1 18 ? -13.75 -6.133 5.988 1 92.81 18 SER B O 1
ATOM 982 N N . ASP B 1 19 ? -11.859 -7.164 6.5 1 90.81 19 ASP B N 1
ATOM 983 C CA . ASP B 1 19 ? -11.875 -6.656 7.867 1 90.81 19 ASP B CA 1
ATOM 984 C C . ASP B 1 19 ? -11.789 -5.133 7.891 1 90.81 19 ASP B C 1
ATOM 986 O O . ASP B 1 19 ? -12.523 -4.48 8.641 1 90.81 19 ASP B O 1
ATOM 990 N N . ALA B 1 20 ? -10.898 -4.613 7.109 1 88.75 20 ALA B N 1
ATOM 991 C CA . ALA B 1 20 ? -10.75 -3.164 7.043 1 88.75 20 ALA B CA 1
ATOM 992 C C . ALA B 1 20 ? -12.055 -2.498 6.621 1 88.75 20 ALA B C 1
ATOM 994 O O . ALA B 1 20 ? -12.5 -1.54 7.254 1 88.75 20 ALA B O 1
ATOM 995 N N . TRP B 1 21 ? -12.695 -3.012 5.648 1 88.62 21 TRP B N 1
ATOM 996 C CA . TRP B 1 21 ? -13.938 -2.449 5.117 1 88.62 21 TRP B CA 1
ATOM 997 C C . TRP B 1 21 ? -15.062 -2.561 6.137 1 88.62 21 TRP B C 1
ATOM 999 O O . TRP B 1 21 ? -15.766 -1.581 6.406 1 88.62 21 TRP B O 1
ATOM 1009 N N . LEU B 1 22 ? -15.172 -3.703 6.762 1 85.81 22 LEU B N 1
ATOM 1010 C CA . LEU B 1 22 ? -16.266 -3.975 7.699 1 85.81 22 LEU B CA 1
ATOM 1011 C C . LEU B 1 22 ? -16.109 -3.141 8.969 1 85.81 22 LEU B C 1
ATOM 1013 O O . LEU B 1 22 ? -17.094 -2.793 9.609 1 85.81 22 LEU B O 1
ATOM 1017 N N . LYS B 1 23 ? -14.891 -2.744 9.219 1 84.44 23 LYS B N 1
ATOM 1018 C CA . LYS B 1 23 ? -14.625 -1.966 10.422 1 84.44 23 LYS B CA 1
ATOM 1019 C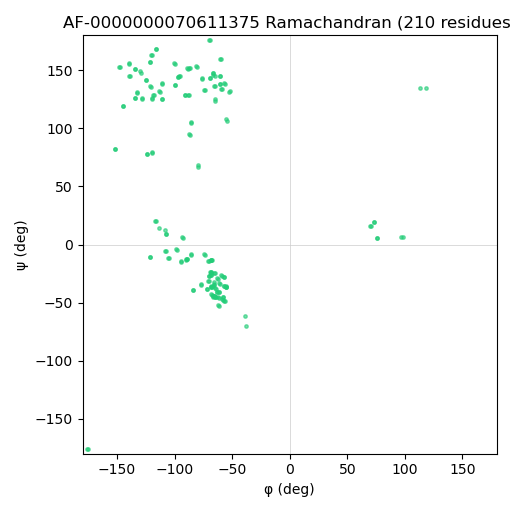 C . LYS B 1 23 ? -14.672 -0.469 10.133 1 84.44 23 LYS B C 1
ATOM 1021 O O . LYS B 1 23 ? -14.328 0.346 10.992 1 84.44 23 LYS B O 1
ATOM 1026 N N . GLY B 1 24 ? -15.055 -0.165 8.953 1 78.5 24 GLY B N 1
ATOM 1027 C CA . GLY B 1 24 ? -15.359 1.225 8.648 1 78.5 24 GLY B CA 1
ATOM 1028 C C . GLY B 1 24 ? -14.203 1.959 8 1 78.5 24 GLY B C 1
ATOM 1029 O O . GLY B 1 24 ? -14.172 3.191 7.984 1 78.5 24 GLY B O 1
ATOM 1030 N N . TRP B 1 25 ? -13.242 1.052 7.75 1 77.44 25 TRP B N 1
ATOM 1031 C CA . TRP B 1 25 ? -12.211 1.718 6.965 1 77.44 25 TRP B CA 1
ATOM 1032 C C . TRP B 1 25 ? -12.797 2.371 5.723 1 77.44 25 TRP B C 1
ATOM 1034 O O . TRP B 1 25 ? -13.414 1.698 4.895 1 77.44 25 TRP B O 1
ATOM 1044 N N . ASP B 1 26 ? -12.852 3.678 5.824 1 65.56 26 ASP B N 1
ATOM 1045 C CA . ASP B 1 26 ? -13.414 4.457 4.727 1 65.56 26 ASP B CA 1
ATOM 1046 C C . ASP B 1 26 ? -12.344 4.777 3.682 1 65.56 26 ASP B C 1
ATOM 1048 O O . ASP B 1 26 ? -11.461 5.602 3.924 1 65.56 26 ASP B O 1
ATOM 1052 N N . GLU B 1 27 ? -12.359 3.875 2.721 1 66.06 27 GLU B N 1
ATOM 1053 C CA . GLU B 1 27 ? -11.453 4.223 1.626 1 66.06 27 GLU B CA 1
ATOM 1054 C C . GLU B 1 27 ? -12.086 5.266 0.705 1 66.06 27 GLU B C 1
ATOM 1056 O O . GLU B 1 27 ? -12.719 4.914 -0.294 1 66.06 27 GLU B O 1
ATOM 1061 N N . ARG B 1 28 ? -12.281 6.438 1.23 1 63.81 28 ARG B N 1
ATOM 1062 C CA . ARG B 1 28 ? -12.938 7.504 0.479 1 63.81 28 ARG B CA 1
ATOM 1063 C C . ARG B 1 28 ? -12.492 7.496 -0.979 1 63.81 28 ARG B C 1
ATOM 1065 O O . ARG B 1 28 ? -13.32 7.367 -1.885 1 63.81 28 ARG B O 1
ATOM 1072 N N . ASN B 1 29 ? -11.234 7.695 -1.178 1 63 29 ASN B N 1
ATOM 1073 C CA . ASN B 1 29 ? -10.742 7.93 -2.531 1 63 29 ASN B CA 1
ATOM 1074 C C . ASN B 1 29 ? -9.844 6.789 -3.002 1 63 29 ASN B C 1
ATOM 1076 O O . ASN B 1 29 ? -9.203 6.895 -4.047 1 63 29 ASN B O 1
ATOM 1080 N N . GLY B 1 30 ? -9.891 5.715 -2.299 1 76.25 30 GLY B N 1
ATOM 1081 C CA . GLY B 1 30 ? -9.055 4.605 -2.729 1 76.25 30 GLY B CA 1
ATOM 1082 C C . GLY B 1 30 ? -7.941 4.285 -1.751 1 76.25 30 GLY B C 1
ATOM 1083 O O . GLY B 1 30 ? -7.387 5.184 -1.118 1 76.25 30 GLY B O 1
ATOM 1084 N N . GLY B 1 31 ? -7.711 3.018 -1.425 1 85.94 31 GLY B N 1
ATOM 1085 C CA . GLY B 1 31 ? -6.629 2.502 -0.6 1 85.94 31 GLY B CA 1
ATOM 1086 C C . GLY B 1 31 ? -5.895 1.341 -1.238 1 85.94 31 GLY B C 1
ATOM 1087 O O . GLY B 1 31 ? -6.406 0.705 -2.162 1 85.94 31 GLY B O 1
ATOM 1088 N N . ASN B 1 32 ? -4.645 1.271 -0.907 1 90.81 32 ASN B N 1
ATOM 1089 C CA . ASN B 1 32 ? -3.85 0.144 -1.381 1 90.81 32 ASN B CA 1
ATOM 1090 C C . ASN B 1 32 ? -3.244 -0.643 -0.222 1 90.81 32 ASN B C 1
ATOM 1092 O O . ASN B 1 32 ? -2.855 -0.06 0.792 1 90.81 32 ASN B O 1
ATOM 1096 N N . LEU B 1 33 ? -3.311 -1.95 -0.311 1 92.62 33 LEU B N 1
ATOM 1097 C CA . LEU B 1 33 ? -2.641 -2.871 0.601 1 92.62 33 LEU B CA 1
ATOM 1098 C C . LEU B 1 33 ? -1.638 -3.742 -0.147 1 92.62 33 LEU B C 1
ATOM 1100 O O . LEU B 1 33 ? -1.938 -4.254 -1.228 1 92.62 33 LEU B O 1
ATOM 1104 N N . THR B 1 34 ? -0.407 -3.773 0.379 1 93.81 34 THR B N 1
ATOM 1105 C CA . THR B 1 34 ? 0.67 -4.566 -0.2 1 93.81 34 THR B CA 1
ATOM 1106 C C . THR B 1 34 ? 1.269 -5.508 0.842 1 93.81 34 THR B C 1
ATOM 1108 O O . THR B 1 34 ? 1.442 -5.129 2.002 1 93.81 34 THR B O 1
ATOM 1111 N N . LEU B 1 35 ? 1.596 -6.688 0.415 1 93.75 35 LEU B N 1
ATOM 1112 C CA . LEU B 1 35 ? 2.27 -7.684 1.242 1 93.75 35 LEU B CA 1
ATOM 1113 C C . LEU B 1 35 ? 3.512 -8.219 0.54 1 93.75 35 LEU B C 1
ATOM 1115 O O . LEU B 1 35 ? 3.451 -8.602 -0.631 1 93.75 35 LEU B O 1
ATOM 1119 N N . ARG B 1 36 ? 4.621 -8.148 1.211 1 93.38 36 ARG B N 1
ATOM 1120 C CA . ARG B 1 36 ? 5.844 -8.773 0.712 1 93.38 36 ARG B CA 1
ATOM 1121 C C . ARG B 1 36 ? 5.789 -10.289 0.865 1 93.38 36 ARG B C 1
ATOM 1123 O O . ARG B 1 36 ? 5.371 -10.797 1.907 1 93.38 36 ARG B O 1
ATOM 1130 N N . LEU B 1 37 ? 6.152 -10.977 -0.208 1 94.5 37 LEU B N 1
ATOM 1131 C CA . LEU B 1 37 ? 6.125 -12.438 -0.228 1 94.5 37 LEU B CA 1
ATOM 1132 C C . LEU B 1 37 ? 7.531 -13.008 -0.396 1 94.5 37 LEU B C 1
ATOM 1134 O O . LEU B 1 37 ? 8.484 -12.258 -0.632 1 94.5 37 LEU B O 1
ATOM 1138 N N . ASP B 1 38 ? 7.66 -14.305 -0.193 1 93.5 38 ASP B N 1
ATOM 1139 C CA . ASP B 1 38 ? 8.867 -15.055 -0.54 1 93.5 38 ASP B CA 1
ATOM 1140 C C . ASP B 1 38 ? 8.68 -15.812 -1.856 1 93.5 38 ASP B C 1
ATOM 1142 O O . ASP B 1 38 ? 7.555 -16.125 -2.25 1 93.5 38 ASP B O 1
ATOM 1146 N N . GLU B 1 39 ? 9.844 -16.062 -2.453 1 94.62 39 GLU B N 1
ATOM 1147 C CA . GLU B 1 39 ? 9.797 -16.828 -3.695 1 94.62 39 GLU B CA 1
ATOM 1148 C C . GLU B 1 39 ? 9.078 -18.156 -3.498 1 94.62 39 GLU B C 1
ATOM 1150 O O . GLU B 1 39 ? 8.359 -18.625 -4.391 1 94.62 39 GLU B O 1
ATOM 1155 N N . VAL B 1 40 ? 9.25 -18.734 -2.373 1 95.12 40 VAL B N 1
ATOM 1156 C CA . VAL B 1 40 ? 8.664 -20.047 -2.096 1 95.12 40 VAL B CA 1
ATOM 1157 C C . VAL B 1 40 ? 7.141 -19.922 -2.012 1 95.12 40 VAL B C 1
ATOM 1159 O O . VAL B 1 40 ? 6.418 -20.891 -2.299 1 95.12 40 VAL B O 1
ATOM 1162 N N . ASP B 1 41 ? 6.633 -18.781 -1.665 1 94.81 41 ASP B N 1
ATOM 1163 C CA . ASP B 1 41 ? 5.195 -18.562 -1.562 1 94.81 41 ASP B CA 1
ATOM 1164 C C . ASP B 1 41 ? 4.523 -18.672 -2.932 1 94.81 41 ASP B C 1
ATOM 1166 O O . ASP B 1 41 ? 3.408 -19.188 -3.045 1 94.81 41 ASP B O 1
ATOM 1170 N N . ILE B 1 42 ? 5.262 -18.25 -3.936 1 97.06 42 ILE B N 1
ATOM 1171 C CA . ILE B 1 42 ? 4.562 -18.125 -5.211 1 97.06 42 ILE B CA 1
ATOM 1172 C C . ILE B 1 42 ? 4.969 -19.281 -6.137 1 97.06 42 ILE B C 1
ATOM 1174 O O . ILE B 1 42 ? 4.305 -19.531 -7.14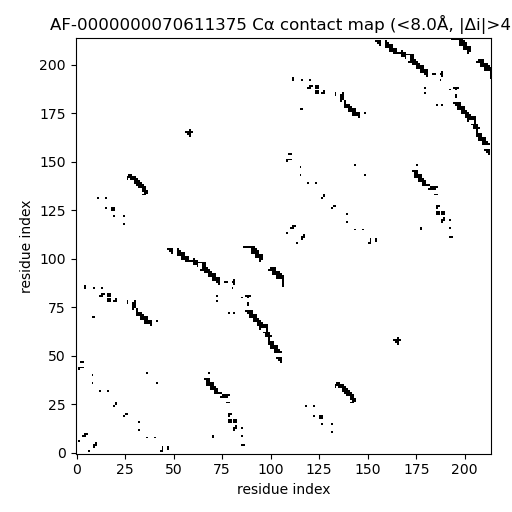5 1 97.06 42 ILE B O 1
ATOM 1178 N N . ALA B 1 43 ? 5.969 -20.031 -5.832 1 97.06 43 ALA B N 1
ATOM 1179 C CA . ALA B 1 43 ? 6.535 -21.078 -6.668 1 97.06 43 ALA B CA 1
ATOM 1180 C C . ALA B 1 43 ? 5.469 -22.094 -7.074 1 97.06 43 ALA B C 1
ATOM 1182 O O . ALA B 1 43 ? 5.434 -22.547 -8.227 1 97.06 43 ALA B O 1
ATOM 1183 N N . PRO B 1 44 ? 4.535 -22.406 -6.223 1 97.38 44 PRO B N 1
ATOM 1184 C CA . PRO B 1 44 ? 3.555 -23.438 -6.594 1 97.38 44 PRO B CA 1
ATOM 1185 C C . PRO B 1 44 ? 2.535 -22.922 -7.613 1 97.38 44 PRO B C 1
ATOM 1187 O O . PRO B 1 44 ? 1.763 -23.719 -8.164 1 97.38 44 PRO B O 1
ATOM 1190 N N . PHE B 1 45 ? 2.545 -21.688 -7.887 1 98 45 PHE B N 1
ATOM 1191 C CA . PHE B 1 45 ? 1.44 -21.125 -8.656 1 98 45 PHE B CA 1
ATOM 1192 C C . PHE B 1 45 ? 1.934 -20.578 -9.992 1 98 45 PHE B C 1
ATOM 1194 O O . PHE B 1 45 ? 1.272 -19.75 -10.609 1 98 45 PHE B O 1
ATOM 1201 N N . THR B 1 46 ? 3.08 -21 -10.461 1 96.69 46 THR B N 1
ATOM 1202 C CA . THR B 1 46 ? 3.691 -20.484 -11.672 1 96.69 46 THR B CA 1
ATOM 1203 C C . THR B 1 46 ? 2.771 -20.688 -12.875 1 96.69 46 THR B C 1
ATOM 1205 O O . THR B 1 46 ? 2.795 -19.906 -13.828 1 96.69 46 THR B O 1
ATOM 1208 N N . ALA B 1 47 ? 1.936 -21.656 -12.859 1 96.38 47 ALA B N 1
ATOM 1209 C CA . ALA B 1 47 ? 1.028 -21.953 -13.969 1 96.38 47 ALA B CA 1
ATOM 1210 C C . ALA B 1 47 ? -0.03 -20.859 -14.117 1 96.38 47 ALA B C 1
ATOM 1212 O O . ALA B 1 47 ? -0.621 -20.703 -15.188 1 96.38 47 ALA B O 1
ATOM 1213 N N . ASP B 1 48 ? -0.318 -20.125 -13.086 1 97.62 48 ASP B N 1
ATOM 1214 C CA . ASP B 1 48 ? -1.331 -19.078 -13.094 1 97.62 48 ASP B CA 1
ATOM 1215 C C . ASP B 1 48 ? -0.75 -17.766 -13.594 1 97.62 48 ASP B C 1
ATOM 1217 O O . ASP B 1 48 ? -1.488 -16.812 -13.844 1 97.62 48 ASP B O 1
ATOM 1221 N N . PHE B 1 49 ? 0.604 -17.672 -13.773 1 97.62 49 PHE B N 1
ATOM 1222 C CA . PHE B 1 49 ? 1.245 -16.406 -14.117 1 97.62 49 PHE B CA 1
ATOM 1223 C C . PHE B 1 49 ? 1.112 -16.125 -15.609 1 97.62 49 PHE B C 1
ATOM 1225 O O . PHE B 1 49 ? 0.968 -17.047 -16.422 1 97.62 49 PHE B O 1
ATOM 1232 N N . GLU B 1 50 ? 1.143 -14.828 -15.852 1 97.31 50 GLU B N 1
ATOM 1233 C CA . GLU B 1 50 ? 1.146 -14.398 -17.25 1 97.31 50 GLU B CA 1
ATOM 1234 C C . GLU B 1 50 ? 2.311 -15.023 -18.016 1 97.31 50 GLU B C 1
ATOM 1236 O O . GLU B 1 50 ? 3.43 -15.094 -17.5 1 97.31 50 GLU B O 1
ATOM 1241 N N . GLU B 1 51 ? 2.105 -15.453 -19.172 1 95.75 51 GLU B N 1
ATOM 1242 C CA . GLU B 1 51 ? 3.15 -16.031 -20.016 1 95.75 51 GLU B CA 1
ATOM 1243 C C . GLU B 1 51 ? 4.199 -14.977 -20.375 1 95.75 51 GLU B C 1
ATOM 1245 O O . GLU B 1 51 ? 5.398 -15.266 -20.359 1 95.75 51 GLU B O 1
ATOM 1250 N N . LYS B 1 52 ? 3.74 -13.812 -20.75 1 97 52 LYS B N 1
ATOM 1251 C CA . LYS B 1 52 ? 4.586 -12.656 -21.031 1 97 52 LYS B CA 1
ATOM 1252 C C . LYS B 1 52 ? 4.258 -11.492 -20.109 1 97 52 LYS B C 1
ATOM 1254 O O . LYS B 1 52 ? 3.559 -10.555 -20.5 1 97 52 LYS B O 1
ATOM 1259 N N . PRO B 1 53 ? 4.773 -11.578 -18.922 1 97.56 53 PRO B N 1
ATOM 1260 C CA . PRO B 1 53 ? 4.441 -10.539 -17.938 1 97.56 53 PRO B CA 1
ATOM 1261 C C . PRO B 1 53 ? 4.871 -9.148 -18.391 1 97.56 53 PRO B C 1
ATOM 1263 O O . PRO B 1 53 ? 5.941 -8.992 -18.984 1 97.56 53 PRO B O 1
ATOM 1266 N N . ARG B 1 54 ? 4.02 -8.195 -18.156 1 95.94 54 ARG B N 1
ATOM 1267 C CA . ARG B 1 54 ? 4.398 -6.801 -18.375 1 95.94 54 ARG B CA 1
ATOM 1268 C C . ARG B 1 54 ? 5.48 -6.371 -17.391 1 95.94 54 ARG B C 1
ATOM 1270 O O . ARG B 1 54 ? 5.5 -6.824 -16.25 1 95.94 54 ARG B O 1
ATOM 1277 N N . TYR B 1 55 ? 6.359 -5.512 -17.859 1 96.5 55 TYR B N 1
ATOM 1278 C CA . TYR B 1 55 ? 7.441 -4.957 -17.062 1 96.5 55 TYR B CA 1
ATOM 1279 C C . TYR B 1 55 ? 7.25 -3.463 -16.828 1 96.5 55 TYR B C 1
ATOM 1281 O O . TYR B 1 55 ? 6.914 -2.729 -17.766 1 96.5 55 TYR B O 1
ATOM 1289 N N . ILE B 1 56 ? 7.371 -3 -15.656 1 92.94 56 ILE B N 1
ATOM 1290 C CA . ILE B 1 56 ? 7.32 -1.587 -15.297 1 92.94 56 ILE B CA 1
ATOM 1291 C C . ILE B 1 56 ? 8.633 -1.174 -14.641 1 92.94 56 ILE B C 1
ATOM 1293 O O . ILE B 1 56 ? 9.039 -1.757 -13.633 1 92.94 56 ILE B O 1
ATOM 1297 N N . ALA B 1 57 ? 9.305 -0.166 -15.109 1 92.5 57 ALA B N 1
ATOM 1298 C CA . ALA B 1 57 ? 10.531 0.36 -14.523 1 92.5 57 ALA B CA 1
ATOM 1299 C C . ALA B 1 57 ? 10.234 1.188 -13.273 1 92.5 57 ALA B C 1
ATOM 1301 O O . ALA B 1 57 ? 9.242 1.913 -13.227 1 92.5 57 ALA B O 1
ATOM 1302 N N . LEU B 1 58 ? 11.125 1.079 -12.289 1 89.19 58 LEU B N 1
ATOM 1303 C CA . LEU B 1 58 ? 11.055 1.941 -11.117 1 89.19 58 LEU B CA 1
ATOM 1304 C C . LEU B 1 58 ? 11.812 3.242 -11.352 1 89.19 58 LEU B C 1
ATOM 1306 O O . LEU B 1 58 ? 12.797 3.268 -12.094 1 89.19 58 LEU B O 1
ATOM 1310 N N . SER B 1 59 ? 11.32 4.238 -10.656 1 83.12 59 SER B N 1
ATOM 1311 C CA . SER B 1 59 ? 11.992 5.523 -10.773 1 83.12 59 SER B CA 1
ATOM 1312 C C . SER B 1 59 ? 13.391 5.473 -10.156 1 83.12 59 SER B C 1
ATOM 1314 O O . SER B 1 59 ? 14.312 6.129 -10.641 1 83.12 59 SER B O 1
ATOM 1316 N N . GLN B 1 60 ? 13.508 4.738 -9.086 1 84.75 60 GLN B N 1
ATOM 1317 C CA . GLN B 1 60 ? 14.781 4.504 -8.414 1 84.75 60 GLN B CA 1
ATOM 1318 C C . GLN B 1 60 ? 14.977 3.02 -8.109 1 84.75 60 GLN B C 1
ATOM 1320 O O . GLN B 1 60 ? 14.086 2.369 -7.562 1 84.75 60 GLN B O 1
ATOM 1325 N N . PRO B 1 61 ? 16.188 2.621 -8.5 1 88.81 61 PRO B N 1
ATOM 1326 C CA . PRO B 1 61 ? 16.422 1.204 -8.219 1 88.81 61 PRO B CA 1
ATOM 1327 C C . PRO B 1 61 ? 16.344 0.878 -6.73 1 88.81 61 PRO B C 1
ATOM 1329 O O . PRO B 1 61 ? 16.703 1.709 -5.891 1 88.81 61 PRO B O 1
ATOM 1332 N N . MET B 1 62 ? 15.812 -0.347 -6.523 1 90.38 62 MET B N 1
ATOM 1333 C CA . MET B 1 62 ? 15.75 -0.881 -5.164 1 90.38 62 MET B CA 1
ATOM 1334 C C . MET B 1 62 ? 16.453 -2.234 -5.078 1 90.38 62 MET B C 1
ATOM 1336 O O . MET B 1 62 ? 15.789 -3.268 -4.938 1 90.38 62 MET B O 1
ATOM 1340 N N . PRO B 1 63 ? 17.766 -2.217 -5.035 1 93.62 63 PRO B N 1
ATOM 1341 C CA . PRO B 1 63 ? 18.516 -3.475 -5.129 1 93.62 63 PRO B CA 1
ATOM 1342 C C . PRO B 1 63 ? 18.234 -4.418 -3.963 1 93.62 63 PRO B C 1
ATOM 1344 O O . PRO B 1 63 ? 18.281 -5.641 -4.125 1 93.62 63 PRO B O 1
ATOM 1347 N N . LEU B 1 64 ? 17.891 -3.912 -2.799 1 90.69 64 LEU B N 1
ATOM 1348 C CA . LEU B 1 64 ? 17.625 -4.734 -1.623 1 90.69 64 LEU B CA 1
ATOM 1349 C C . LEU B 1 64 ? 16.359 -5.559 -1.807 1 90.69 64 LEU B C 1
ATOM 1351 O O . LEU B 1 64 ? 16.141 -6.531 -1.082 1 90.69 64 LEU B O 1
ATOM 1355 N N . LEU B 1 65 ? 15.586 -5.211 -2.814 1 93 65 LEU B N 1
ATOM 1356 C CA . LEU B 1 65 ? 14.336 -5.914 -3.059 1 93 65 LEU B CA 1
ATOM 1357 C C . LEU B 1 65 ? 14.445 -6.805 -4.293 1 93 65 LEU B C 1
ATOM 1359 O O . LEU B 1 65 ? 13.453 -7.387 -4.734 1 93 65 LEU B O 1
ATOM 1363 N N . ALA B 1 66 ? 15.68 -6.906 -4.777 1 96.5 66 ALA B N 1
ATOM 1364 C CA . ALA B 1 66 ? 15.859 -7.727 -5.973 1 96.5 66 ALA B CA 1
ATOM 1365 C C . ALA B 1 66 ? 15.242 -9.109 -5.789 1 96.5 66 ALA B C 1
ATOM 1367 O O . ALA B 1 66 ? 15.414 -9.734 -4.742 1 96.5 66 ALA B O 1
ATOM 1368 N N . ASN B 1 67 ? 14.461 -9.562 -6.766 1 97.44 67 ASN B N 1
ATOM 1369 C CA . ASN B 1 67 ? 13.852 -10.883 -6.871 1 97.44 67 ASN B CA 1
ATOM 1370 C C . ASN B 1 67 ? 12.75 -11.078 -5.836 1 97.44 67 ASN B C 1
ATOM 1372 O O . ASN B 1 67 ? 12.312 -12.203 -5.59 1 97.44 67 ASN B O 1
ATOM 1376 N N . THR B 1 68 ? 12.266 -10.008 -5.23 1 95.56 68 THR B N 1
ATOM 1377 C CA . THR B 1 68 ? 11.242 -10.094 -4.195 1 95.56 68 THR B CA 1
ATOM 1378 C C . THR B 1 68 ? 9.844 -9.992 -4.805 1 95.56 68 THR B C 1
ATOM 1380 O O . THR B 1 68 ? 9.555 -9.055 -5.555 1 95.56 68 THR B O 1
ATOM 1383 N N . PRO B 1 69 ? 8.93 -10.906 -4.512 1 96.81 69 PRO B N 1
ATOM 1384 C CA . PRO B 1 69 ? 7.535 -10.789 -4.938 1 96.81 69 PRO B CA 1
ATOM 1385 C C . PRO B 1 69 ? 6.672 -10.023 -3.936 1 96.81 69 PRO B C 1
ATOM 1387 O O . PRO B 1 69 ? 6.965 -10.031 -2.736 1 96.81 69 PRO B O 1
ATOM 1390 N N . PHE B 1 70 ? 5.68 -9.398 -4.441 1 95.94 70 PHE B N 1
ATOM 1391 C CA . PHE B 1 70 ? 4.656 -8.727 -3.654 1 95.94 70 PHE B CA 1
ATOM 1392 C C . PHE B 1 70 ? 3.262 -9.055 -4.176 1 95.94 70 PHE B C 1
ATOM 1394 O O . PHE B 1 70 ? 3.084 -9.297 -5.371 1 95.94 70 PHE B O 1
ATOM 1401 N N . ILE B 1 71 ? 2.309 -9.039 -3.307 1 96.31 71 ILE B N 1
ATOM 1402 C CA . ILE B 1 71 ? 0.909 -8.969 -3.709 1 96.31 71 ILE B CA 1
ATOM 1403 C C . ILE B 1 71 ? 0.329 -7.609 -3.328 1 96.31 71 ILE B C 1
ATOM 1405 O O . ILE B 1 71 ? 0.619 -7.082 -2.25 1 96.31 71 ILE B O 1
ATOM 1409 N N . VAL B 1 72 ? -0.465 -7.059 -4.242 1 95.94 72 VAL B N 1
ATOM 1410 C CA . VAL B 1 72 ? -0.95 -5.691 -4.082 1 95.94 72 VAL B CA 1
ATOM 1411 C C . VAL B 1 72 ? -2.414 -5.609 -4.508 1 95.94 72 VAL B C 1
ATOM 1413 O O . VAL B 1 72 ? -2.854 -6.355 -5.387 1 95.94 72 VAL B O 1
ATOM 1416 N N . THR B 1 73 ? -3.184 -4.762 -3.816 1 95.38 73 THR B N 1
ATOM 1417 C CA . THR B 1 73 ? -4.484 -4.383 -4.359 1 95.38 73 THR B CA 1
ATOM 1418 C C . THR B 1 73 ? -4.32 -3.504 -5.594 1 95.38 73 THR B C 1
ATOM 1420 O O . THR B 1 73 ? -3.402 -2.682 -5.66 1 95.38 73 THR B O 1
ATOM 1423 N N . GLY B 1 74 ? -5.168 -3.686 -6.539 1 89.94 74 GLY B N 1
ATOM 1424 C CA . GLY B 1 74 ? -5.102 -2.895 -7.758 1 89.94 74 GLY B CA 1
ATOM 1425 C C . GLY B 1 74 ? -5.402 -1.424 -7.535 1 89.94 74 GLY B C 1
ATOM 1426 O O . GLY B 1 74 ? -6.195 -1.074 -6.656 1 89.94 74 GLY B O 1
ATOM 1427 N N . SER B 1 75 ? -4.734 -0.605 -8.352 1 81.56 75 SER B N 1
ATOM 1428 C CA . SER B 1 75 ? -5.031 0.822 -8.297 1 81.56 75 SER B CA 1
ATOM 1429 C C . SER B 1 75 ? -6.496 1.093 -8.625 1 81.56 75 SER B C 1
ATOM 1431 O O . SER B 1 75 ? -7.039 0.536 -9.586 1 81.56 75 SER B O 1
ATOM 1433 N N . GLY B 1 76 ? -7.125 1.909 -7.852 1 79.38 76 GLY B N 1
ATOM 1434 C CA . GLY B 1 76 ? -8.508 2.285 -8.102 1 79.38 76 GLY B CA 1
ATOM 1435 C C . GLY B 1 76 ? -9.5 1.202 -7.719 1 79.38 76 GLY B C 1
ATOM 1436 O O . GLY B 1 76 ? -10.688 1.306 -8.023 1 79.38 76 GLY B O 1
ATOM 1437 N N . LYS B 1 77 ? -8.969 0.152 -7.117 1 88.25 77 LYS B N 1
ATOM 1438 C CA . LYS B 1 77 ? -9.859 -0.92 -6.672 1 88.25 77 LYS B CA 1
ATOM 1439 C C . LYS B 1 77 ? -10.234 -0.75 -5.199 1 88.25 77 LYS B C 1
ATOM 1441 O O . LYS B 1 77 ? -9.398 -0.355 -4.387 1 88.25 77 LYS B O 1
ATOM 1446 N N . PHE B 1 78 ? -11.461 -1.121 -4.891 1 89.25 78 PHE B N 1
ATOM 1447 C CA . PHE B 1 78 ? -11.961 -0.937 -3.535 1 89.25 78 PHE B CA 1
ATOM 1448 C C . PHE B 1 78 ? -11.82 -2.221 -2.729 1 89.25 78 PHE B C 1
ATOM 1450 O O . PHE B 1 78 ? -12.062 -3.314 -3.244 1 89.25 78 PHE B O 1
ATOM 1457 N N . PHE B 1 79 ? -11.516 -2.072 -1.439 1 93.19 79 PHE B N 1
ATOM 1458 C CA . PHE B 1 79 ? -11.297 -3.209 -0.551 1 93.19 79 PHE B CA 1
ATOM 1459 C C . PHE B 1 79 ? -12.516 -4.121 -0.534 1 93.19 79 PHE B C 1
ATOM 1461 O O . PHE B 1 79 ? -12.383 -5.348 -0.529 1 93.19 79 PHE B O 1
ATOM 1468 N N . ARG B 1 80 ? -13.648 -3.566 -0.624 1 90.75 80 ARG B N 1
ATOM 1469 C CA . ARG B 1 80 ? -14.883 -4.336 -0.519 1 90.75 80 ARG B CA 1
ATOM 1470 C C . ARG B 1 80 ? -15.023 -5.312 -1.684 1 90.75 80 ARG B C 1
ATOM 1472 O O . ARG B 1 80 ? -15.711 -6.324 -1.574 1 90.75 80 ARG B O 1
ATOM 1479 N N . ASN B 1 81 ? -14.398 -5.027 -2.756 1 94.06 81 ASN B N 1
ATOM 1480 C CA . ASN B 1 81 ? -14.555 -5.836 -3.959 1 94.06 81 ASN B CA 1
ATOM 1481 C C . ASN B 1 81 ? -13.539 -6.973 -4.004 1 94.06 81 ASN B C 1
ATOM 1483 O O . ASN B 1 81 ? -13.664 -7.891 -4.82 1 94.06 81 ASN B O 1
ATOM 1487 N N . VAL B 1 82 ? -12.5 -6.992 -3.158 1 95.44 82 VAL B N 1
ATOM 1488 C CA . VAL B 1 82 ? -11.422 -7.98 -3.207 1 95.44 82 VAL B CA 1
ATOM 1489 C C . VAL B 1 82 ? -11.992 -9.375 -2.938 1 95.44 82 VAL B C 1
ATOM 1491 O O . VAL B 1 82 ? -11.648 -10.336 -3.631 1 95.44 82 VAL B O 1
ATOM 1494 N N . GLN B 1 83 ? -12.906 -9.461 -1.988 1 95.5 83 GLN B N 1
ATOM 1495 C CA . GLN B 1 83 ? -13.477 -10.766 -1.666 1 95.5 83 GLN B CA 1
ATOM 1496 C C . GLN B 1 83 ? -14.383 -11.258 -2.785 1 95.5 83 GLN B C 1
ATOM 1498 O O . GLN B 1 83 ? -14.484 -12.461 -3.025 1 95.5 83 GLN B O 1
ATOM 1503 N N . LEU B 1 84 ? -15.047 -10.359 -3.496 1 96.44 84 LEU B N 1
ATOM 1504 C CA . LEU B 1 84 ? -15.977 -10.711 -4.562 1 96.44 84 LEU B CA 1
ATOM 1505 C C . LEU B 1 84 ? -15.234 -11.227 -5.789 1 96.44 84 LEU B C 1
ATOM 1507 O O . LEU B 1 84 ? -15.695 -12.156 -6.457 1 96.44 84 LEU B O 1
ATOM 1511 N N . ASP B 1 85 ? -14.109 -10.648 -6.094 1 97.69 85 ASP B N 1
ATOM 1512 C CA . ASP B 1 85 ? -13.305 -11.008 -7.262 1 97.69 85 ASP B CA 1
ATOM 1513 C C . ASP B 1 85 ? -11.828 -10.719 -7.023 1 97.69 85 ASP B C 1
ATOM 1515 O O . ASP B 1 85 ? -11.297 -9.727 -7.535 1 97.69 85 ASP B O 1
ATOM 1519 N N . PRO B 1 86 ? -11.102 -11.625 -6.355 1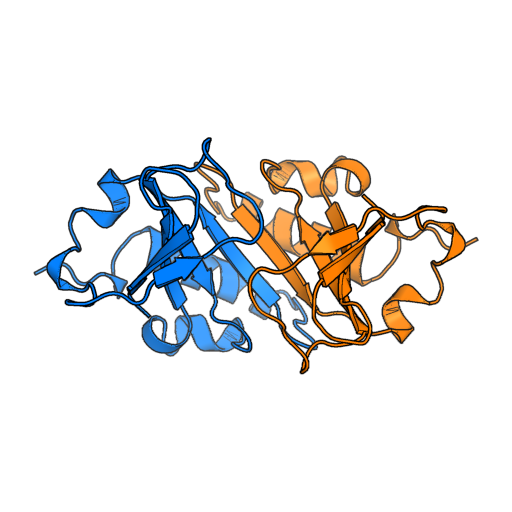 97.31 86 PRO B N 1
ATOM 1520 C CA . PRO B 1 86 ? -9.695 -11.383 -6.047 1 97.31 86 PRO B CA 1
ATOM 1521 C C . PRO B 1 86 ? -8.836 -11.219 -7.297 1 97.31 86 PRO B C 1
ATOM 1523 O O . PRO B 1 86 ? -7.93 -10.383 -7.328 1 97.31 86 PRO B O 1
ATOM 1526 N N . SER B 1 87 ? -9.148 -11.898 -8.359 1 96.56 87 SER B N 1
ATOM 1527 C CA . SER B 1 87 ? -8.336 -11.859 -9.57 1 96.56 87 SER B CA 1
ATOM 1528 C C . SER B 1 87 ? -8.445 -10.5 -10.266 1 96.56 87 SER B C 1
ATOM 1530 O O . SER B 1 87 ? -7.496 -10.055 -10.914 1 96.56 87 SER B O 1
ATOM 1532 N N . ALA B 1 88 ? -9.547 -9.805 -10.086 1 96.25 88 ALA B N 1
ATOM 1533 C CA . ALA B 1 88 ? -9.766 -8.5 -10.719 1 96.25 88 ALA B CA 1
ATOM 1534 C C . ALA B 1 88 ? -9.258 -7.371 -9.82 1 96.25 88 ALA B C 1
ATOM 1536 O O . ALA B 1 88 ? -9.125 -6.23 -10.273 1 96.25 88 ALA B O 1
ATOM 1537 N N . ASN B 1 89 ? -8.984 -7.727 -8.555 1 96.19 89 ASN B N 1
ATOM 1538 C CA . ASN B 1 89 ? -8.758 -6.637 -7.613 1 96.19 89 ASN B CA 1
ATOM 1539 C C . ASN B 1 89 ? -7.375 -6.727 -6.977 1 96.19 89 ASN B C 1
ATOM 1541 O O . ASN B 1 89 ? -6.922 -5.785 -6.328 1 96.19 89 ASN B O 1
ATOM 1545 N N . LEU B 1 90 ? -6.688 -7.906 -7.203 1 97.62 90 LEU B N 1
ATOM 1546 C CA . LEU B 1 90 ? -5.34 -8.102 -6.684 1 97.62 90 LEU B CA 1
ATOM 1547 C C . LEU B 1 90 ? -4.352 -8.359 -7.82 1 97.62 90 LEU B C 1
ATOM 1549 O O . LEU B 1 90 ? -4.758 -8.641 -8.945 1 97.62 90 LEU B O 1
ATOM 1553 N N . GLY B 1 91 ? -3.076 -8.211 -7.535 1 97.62 91 GLY B N 1
ATOM 1554 C CA . GLY B 1 91 ? -1.995 -8.594 -8.43 1 97.62 91 GLY B CA 1
ATOM 1555 C C . GLY B 1 91 ? -0.753 -9.062 -7.699 1 97.62 91 GLY B C 1
ATOM 1556 O O . GLY B 1 91 ? -0.512 -8.672 -6.555 1 97.62 91 GLY B O 1
ATOM 1557 N N . VAL B 1 92 ? 0.002 -9.906 -8.352 1 98 92 VAL B N 1
ATOM 1558 C CA . VAL B 1 92 ? 1.323 -10.312 -7.883 1 98 92 VAL B CA 1
ATOM 1559 C C . VAL B 1 92 ? 2.395 -9.742 -8.805 1 98 92 VAL B C 1
ATOM 1561 O O . VAL B 1 92 ? 2.318 -9.898 -10.031 1 98 92 VAL B O 1
ATOM 1564 N N 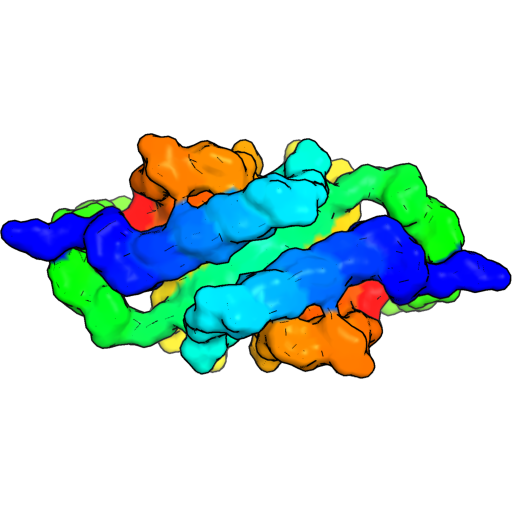. VAL B 1 93 ? 3.326 -9.039 -8.242 1 97.56 93 VAL B N 1
ATOM 1565 C CA . VAL B 1 93 ? 4.461 -8.508 -8.984 1 97.56 93 VAL B CA 1
ATOM 1566 C C . VAL B 1 93 ? 5.766 -9.039 -8.398 1 97.56 93 VAL B C 1
ATOM 1568 O O . VAL B 1 93 ? 5.801 -9.477 -7.242 1 97.56 93 VAL B O 1
ATOM 1571 N N . LYS B 1 94 ? 6.793 -9.047 -9.195 1 98.19 94 LYS B N 1
ATOM 1572 C CA . LYS B 1 94 ? 8.117 -9.445 -8.719 1 98.19 94 LYS B CA 1
ATOM 1573 C C . LYS B 1 94 ? 9.188 -8.469 -9.195 1 98.19 94 LYS B C 1
ATOM 1575 O O . LYS B 1 94 ? 9.305 -8.195 -10.398 1 98.19 94 LYS B O 1
ATOM 1580 N N . ILE B 1 95 ? 9.945 -7.957 -8.219 1 97.06 95 ILE B N 1
ATOM 1581 C CA . ILE B 1 95 ? 11.055 -7.07 -8.531 1 97.06 95 ILE B CA 1
ATOM 1582 C C . ILE B 1 95 ? 12.117 -7.836 -9.32 1 97.06 95 ILE B C 1
ATOM 1584 O O . ILE B 1 95 ? 12.414 -8.992 -9.008 1 97.06 95 ILE B O 1
ATOM 1588 N N . ASP B 1 96 ? 12.602 -7.211 -10.312 1 97.75 96 ASP B N 1
ATOM 1589 C CA . ASP B 1 96 ? 13.578 -7.902 -11.141 1 97.75 96 ASP B CA 1
ATOM 1590 C C . ASP B 1 96 ? 14.898 -8.086 -10.391 1 97.75 96 ASP B C 1
ATOM 1592 O O . ASP B 1 96 ? 15.031 -7.668 -9.242 1 97.75 96 ASP B O 1
ATOM 1596 N N . SER B 1 97 ? 15.875 -8.781 -10.977 1 97.25 97 SER B N 1
ATOM 1597 C CA . SER B 1 97 ? 17.094 -9.227 -10.312 1 97.25 97 SER B CA 1
ATOM 1598 C C . SER B 1 97 ? 18.016 -8.047 -9.992 1 97.25 97 SER B C 1
ATOM 1600 O O . SER B 1 97 ? 18.922 -8.172 -9.18 1 97.25 97 SER B O 1
ATOM 1602 N N . GLU B 1 98 ? 17.781 -6.844 -10.578 1 96.31 98 GLU B N 1
ATOM 1603 C CA . GLU B 1 98 ? 18.609 -5.664 -10.344 1 96.31 98 GLU B CA 1
ATOM 1604 C C . GLU B 1 98 ? 17.875 -4.633 -9.484 1 96.31 98 GLU B C 1
ATOM 1606 O O . GLU B 1 98 ? 18.422 -3.562 -9.203 1 96.31 98 GLU B O 1
ATOM 1611 N N . GLY B 1 99 ? 16.656 -4.898 -9.211 1 96 99 GLY B N 1
ATOM 1612 C CA . GLY B 1 99 ? 15.867 -3.939 -8.469 1 96 99 GLY B CA 1
ATOM 1613 C C . GLY B 1 99 ? 15.477 -2.719 -9.281 1 96 99 GLY B C 1
ATOM 1614 O O . GLY B 1 99 ? 15.18 -1.663 -8.719 1 96 99 GLY B O 1
ATOM 1615 N N . ALA B 1 100 ? 15.523 -2.799 -10.531 1 95.06 100 ALA B N 1
ATOM 1616 C CA . ALA B 1 100 ? 15.336 -1.634 -11.391 1 95.06 100 ALA B CA 1
ATOM 1617 C C . ALA B 1 100 ? 13.883 -1.511 -11.836 1 95.06 100 ALA B C 1
ATOM 1619 O O . ALA B 1 100 ? 13.469 -0.461 -12.336 1 95.06 100 ALA B O 1
ATOM 1620 N N . GLY B 1 101 ? 13.102 -2.547 -11.672 1 95.56 101 GLY B N 1
ATOM 1621 C CA . GLY B 1 101 ? 11.703 -2.641 -12.07 1 95.56 101 GLY B CA 1
ATOM 1622 C C . GLY B 1 101 ? 11.047 -3.936 -11.641 1 95.56 101 GLY B C 1
ATOM 1623 O O . GLY B 1 101 ? 11.594 -4.684 -10.836 1 95.56 101 GLY B O 1
ATOM 1624 N N . TYR B 1 102 ? 9.82 -4.102 -12.047 1 96.81 102 TYR B N 1
ATOM 1625 C CA . TYR B 1 102 ? 9.125 -5.32 -11.656 1 96.81 102 TYR B CA 1
ATOM 1626 C C . TYR B 1 102 ? 8.289 -5.867 -12.805 1 96.81 102 TYR B C 1
ATOM 1628 O O . TYR B 1 102 ? 7.918 -5.125 -13.719 1 96.81 102 TYR B O 1
ATOM 1636 N N . HIS B 1 103 ? 8.062 -7.129 -12.727 1 98.06 103 HIS B N 1
ATOM 1637 C CA . HIS B 1 103 ? 7.152 -7.832 -13.617 1 98.06 103 HIS B CA 1
ATOM 1638 C C . HIS B 1 103 ? 5.793 -8.055 -12.961 1 98.06 103 HIS B C 1
ATOM 1640 O O . HIS B 1 103 ? 5.723 -8.383 -11.773 1 98.06 103 HIS B O 1
ATOM 1646 N N . ILE B 1 104 ? 4.73 -7.828 -13.773 1 97.62 104 ILE B N 1
ATOM 1647 C CA . ILE B 1 104 ? 3.395 -8.188 -13.312 1 97.62 104 ILE B CA 1
ATOM 1648 C C . ILE B 1 104 ? 3.115 -9.656 -13.633 1 97.62 104 ILE B C 1
ATOM 1650 O O . ILE B 1 104 ? 2.787 -10 -14.766 1 97.62 104 ILE B O 1
ATOM 1654 N N . LEU B 1 105 ? 3.154 -10.508 -12.617 1 98.25 105 LEU B N 1
ATOM 1655 C CA . LEU B 1 105 ? 3.07 -11.945 -12.812 1 98.25 105 LEU B CA 1
ATOM 1656 C C . LEU B 1 105 ? 1.617 -12.398 -12.914 1 98.25 105 LEU B C 1
ATOM 1658 O O . LEU B 1 105 ? 1.293 -13.289 -13.703 1 98.25 105 LEU B O 1
ATOM 1662 N N . TRP B 1 106 ? 0.763 -11.82 -12.133 1 98 106 TRP B N 1
ATOM 1663 C CA . TRP B 1 106 ? -0.647 -12.188 -12.031 1 98 106 TRP B CA 1
ATOM 1664 C C . TRP B 1 106 ? -1.509 -10.953 -11.781 1 98 106 TRP B C 1
ATOM 1666 O O . TRP B 1 106 ? -1.231 -10.172 -10.867 1 98 106 TRP B O 1
ATOM 1676 N N . ALA B 1 107 ? -2.438 -10.578 -12.602 1 91.56 107 ALA B N 1
ATOM 1677 C CA . ALA B 1 107 ? -3.336 -9.438 -12.445 1 91.56 107 ALA B CA 1
ATOM 1678 C C . ALA B 1 107 ? -4.527 -9.547 -13.391 1 91.56 107 ALA B C 1
ATOM 1680 O O . ALA B 1 107 ? -4.441 -10.203 -14.438 1 91.56 107 ALA B O 1
#

InterPro domains:
  IPR036409 Class II aldolase/adducin N-terminal domain superfamily [G3DSA:3.40.225.10] (1-107)
  IPR036409 Class II aldolase/adducin N-terminal domain superfamily [SSF53639] (1-106)

Sequence (214 aa):
MQNITTSWFVQGMIKATSDAWLKGWDERNGGNLTLRLDEVDIAPFTADFEEKPRYIALSQPMPLLANTPFIVTGSGKFFRNVQLDPSANLGVVKIDSEGAGYHILWAMQNITTSWFVQGMIKATSDAWLKGWDERNGGNLTLRLDEVDIAPFTADFEEKPRYIALSQPMPLLANTPFIVTGSGKFFRNVQLDPSANLGVVKIDSEGAGYHILWA

pLDDT: mean 92.23, std 7.76, range [60.44, 98.25]

Organism: NCBI:txid59203

Radius of gyration: 17.06 Å; Cα contacts (8 Å, |Δi|>4): 440; chains: 2; bounding box: 35×52×40 Å

Nearest PDB structures (foldseek):
  2v29-assembly1_A  TM=9.671E-01  e=4.696E-19  Escherichia coli
  2v9m-assembly1_A-4  TM=9.719E-01  e=6.091E-19  Escherichia coli
  2uyv-assembly1_A  TM=9.713E-01  e=9.602E-19  Escherichia coli
  1gt7-assembly1_A  TM=9.655E-01  e=1.840E-18  Escherichia coli
  2uyu-assembly1_A  TM=9.699E-01  e=1.514E-18  Escherichia coli

Secondary structure (DSSP, 8-state):
---GGGSHHHHHHHHHHHHHHHTT---SS-EEEEEE--HHHHGGGGGGS-SS-EEEE-SS--GGGTT-EEEEEPTT--HHHHTT-HHHHEEEEEE-TTSSEEEEEE-/---GGGSHHHHHHHHHHHHHHHTT---SS-EEEEEE--HHHHGGGGGGS-SS-EEEE-SS--GGGTT-EEEEEPTT--HHHHTT-HHHHEEEEEE-TTSSEEEEEE-

Foldseek 3Di:
DDAPCPAPVLVVLLVVLQVCVVVPVDPPQDDKDKDKDDPVSCVVPLVQWDPDWDKDFDPDFDQVQAFIKMKMFDGRAHSNCCNVPVQVGMWMWTQHRRRGIITTTGD/DDACCPAPVLVVLLVVLQVCVVVPVCQPQDDKDKDKDDPVSCVVPQVQWDPDWDKDFDPDFDQVQAFIKMKMFDGPAHSNCCNVPVQVGMWMWTQHRRRGIITTTGD